Protein 3K86 (pdb70)

B-factor: mean 28.23, std 16.07, range [3.2, 126.2]

Secondary structure (DSSP, 8-state):
-PPPPHHHHHHHHTTSEEE-EEEEE-STT--EEEEE--EEEEEETTEEEEEEEETTSHHHHHHHHH-EEEEEEPBGGGHHHHHHHTTGGG--GGGTT-STTEE--SSSS-EETTSSEEEEEEEEEEEEETTEEEEEEEEEEEE--SS-PBPEEETTEEEEEE--/-PPPPHHHHHHHHHTSEEE-EEEEE-STT--EEEEES-EEEEEETTEEEEEEEETTSHHHHHHHHH-EEEEEE-BGGGHHHHHHHTTTT---HHHHT-STTEE--SSSS-EETTSSEEEEEEEEEEEEETTEEEEEEEEEEEEE-SS-PBPEEETTEEEEEE--

Nearest PDB structures (foldseek):
  3k87-assembly1_B  TM=1.002E+00  e=1.611E-31  Burkholderia cepacia
  3cb0-assembly2_B  TM=9.575E-01  e=3.804E-18  Brucella melitensis
  1wgb-assembly1_A  TM=7.866E-01  e=2.243E-10  Thermus thermophilus
  3bnk-assembly1_A  TM=8.158E-01  e=4.157E-10  Methanosarcina acetivorans
  2r6v-assembly1_A  TM=7.349E-01  e=2.366E-09  Pyrococcus horikoshii OT3

Sequence (328 aa):
FETVASFDFRDALSKASTPVTVVATNGPFGLAGLTCSAVCSVCDRPPTVLLCINRKSYAAGIIKSNGVLSVNWLAAGQAVISQTFAGVGSVPMEERFADKGWQTIATGAPYRMDAAVSFDCTIANIVDVGSHSVIFAEVVARNHAEECTPLIYHRRQYATTRSLFETVASFDFRDALSKASTPVTVVATNGPFGLAGLTCSAVCSVCDRPPTVLLCINRKSYAAGIIKSNGVLSVNWLAAGQAVISQTFAGVGSVPMEERFADKGWQTIATGAPYRMDAAVSFDCTIANIVDVGSHSVIFAEVVARNHAEECTPLIYHRRQYATTRSL

InterPro domains:
  IPR002563 Flavin reductase like domain [PF01613] (28-174)
  IPR002563 Flavin reductase like domain [SM00903] (26-173)
  IPR012349 FMN-binding split barrel [G3DSA:2.30.110.10] (1-179)
  IPR050268 NADH-dependent flavin reductase [PTHR30466] (15-175)

Structure (mmCIF, N/CA/C/O backbone):
data_3K86
#
_entry.id   3K86
#
_cell.length_a   111.346
_cell.length_b   111.346
_cell.length_c   102.997
_cell.angle_alpha   90.000
_cell.angle_beta   90.000
_cell.angle_gamma   120.000
#
_symmetry.space_group_name_H-M   'H 3'
#
loop_
_entity.id
_entity.type
_entity.pdbx_description
1 polymer 'Chlorophenol-4-monooxygenase component 1'
2 water water
#
loop_
_atom_site.group_PDB
_atom_site.id
_atom_site.type_symbol
_atom_site.label_atom_id
_atom_site.label_alt_id
_atom_site.label_comp_id
_atom_site.label_asym_id
_atom_site.label_entity_id
_atom_site.label_seq_id
_atom_site.pdbx_PDB_ins_code
_atom_site.Cartn_x
_atom_site.Cartn_y
_atom_site.Cartn_z
_atom_site.occupancy
_atom_site.B_iso_or_equiv
_atom_site.auth_seq_id
_atom_site.auth_comp_id
_atom_site.auth_asym_id
_atom_site.auth_atom_id
_atom_site.pdbx_PDB_model_num
ATOM 1 N N . PHE A 1 14 ? -13.025 72.371 6.560 1.00 50.58 1014 PHE A N 1
ATOM 2 C CA . PHE A 1 14 ? -13.610 71.174 7.174 1.00 55.95 1014 PHE A CA 1
ATOM 3 C C . PHE A 1 14 ? -12.609 70.030 7.254 1.00 60.02 1014 PHE A C 1
ATOM 4 O O . PHE A 1 14 ? -11.703 69.922 6.415 1.00 60.72 1014 PHE A O 1
ATOM 12 N N . GLU A 1 15 ? -12.774 69.179 8.267 1.00 48.60 1015 GLU A N 1
ATOM 13 C CA . GLU A 1 15 ? -12.050 67.911 8.320 1.00 62.63 1015 GLU A CA 1
ATOM 14 C C . GLU A 1 15 ? -12.851 66.788 7.623 1.00 48.79 1015 GLU A C 1
ATOM 15 O O . GLU A 1 15 ? -14.066 66.668 7.795 1.00 38.84 1015 GLU A O 1
ATOM 21 N N . THR A 1 16 ? -12.167 65.952 6.853 1.00 36.17 1016 THR A N 1
ATOM 22 C CA . THR A 1 16 ? -12.840 64.857 6.158 1.00 33.76 1016 THR A CA 1
ATOM 23 C C . THR A 1 16 ? -13.186 63.757 7.178 1.00 36.07 1016 THR A C 1
ATOM 24 O O . THR A 1 16 ? -12.542 63.647 8.230 1.00 37.82 1016 THR A O 1
ATOM 28 N N . VAL A 1 17 ? -14.221 62.965 6.909 1.00 27.84 1017 VAL A N 1
ATOM 29 C CA . VAL A 1 17 ? -14.533 61.854 7.815 1.00 32.99 1017 VAL A CA 1
ATOM 30 C C . VAL A 1 17 ? -13.357 60.858 7.824 1.00 30.01 1017 VAL A C 1
ATOM 31 O O . VAL A 1 17 ? -12.483 60.914 6.953 1.00 32.97 1017 VAL A O 1
ATOM 35 N N . ALA A 1 18 ? -13.336 59.963 8.813 1.00 33.30 1018 ALA A N 1
ATOM 36 C CA . ALA A 1 18 ? -12.378 58.859 8.867 1.00 38.83 1018 ALA A CA 1
ATOM 37 C C . ALA A 1 18 ? -12.626 57.889 7.706 1.00 36.68 1018 ALA A C 1
ATOM 38 O O . ALA A 1 18 ? -13.764 57.629 7.319 1.00 34.70 1018 ALA A O 1
ATOM 40 N N . SER A 1 19 ? -11.549 57.342 7.177 1.00 27.59 1019 SER A N 1
ATOM 41 C CA . SER A 1 19 ? -11.614 56.434 6.049 1.00 33.56 1019 SER A CA 1
ATOM 42 C C . SER A 1 19 ? -12.426 55.229 6.454 1.00 41.69 1019 SER A C 1
ATOM 43 O O . SER A 1 19 ? -13.175 54.653 5.659 1.00 35.83 1019 SER A O 1
ATOM 46 N N . PHE A 1 20 ? -12.311 54.851 7.716 1.00 33.33 1020 PHE A N 1
ATOM 47 C CA . PHE A 1 20 ? -13.107 53.711 8.183 1.00 39.60 1020 PHE A CA 1
ATOM 48 C C . PHE A 1 20 ? -14.621 54.019 8.153 1.00 30.09 1020 PHE A C 1
ATOM 49 O O . PHE A 1 20 ? -15.457 53.173 7.811 1.00 32.98 1020 PHE A O 1
ATOM 57 N N . ASP A 1 21 ? -14.957 55.241 8.536 1.00 34.42 1021 ASP A N 1
ATOM 58 C CA . ASP A 1 21 ? -16.340 55.684 8.595 1.00 31.57 1021 ASP A CA 1
ATOM 59 C C . ASP A 1 21 ? -16.892 55.764 7.175 1.00 32.35 1021 ASP A C 1
ATOM 60 O O . ASP A 1 21 ? -18.023 55.354 6.916 1.00 34.30 1021 ASP A O 1
ATOM 65 N N . PHE A 1 22 ? -16.078 56.315 6.269 1.00 26.68 1022 PHE A N 1
ATOM 66 C CA . PHE A 1 22 ? -16.403 56.401 4.846 1.00 24.00 1022 PHE A CA 1
ATOM 67 C C . PHE A 1 22 ? -16.748 55.018 4.256 1.00 23.68 1022 PHE A C 1
ATOM 68 O O . PHE A 1 22 ? -17.804 54.821 3.660 1.00 25.45 1022 PHE A O 1
ATOM 76 N N . ARG A 1 23 ? -15.855 54.054 4.444 1.00 25.20 1023 ARG A N 1
ATOM 77 C CA . ARG A 1 23 ? -16.110 52.705 3.949 1.00 27.00 1023 ARG A CA 1
ATOM 78 C C . ARG A 1 23 ? -17.324 52.077 4.624 1.00 29.97 1023 ARG A C 1
ATOM 79 O O . ARG A 1 23 ? -18.116 51.396 3.975 1.00 28.29 1023 ARG A O 1
ATOM 87 N N . ASP A 1 24 ? -17.516 52.347 5.908 1.00 27.50 1024 ASP A N 1
ATOM 88 C CA . ASP A 1 24 ? -18.672 51.793 6.578 1.00 32.33 1024 ASP A CA 1
ATOM 89 C C . ASP A 1 24 ? -19.938 52.303 5.908 1.00 28.04 1024 ASP A C 1
ATOM 90 O O . ASP A 1 24 ? -20.849 51.528 5.600 1.00 30.11 1024 ASP A O 1
ATOM 95 N N . ALA A 1 25 ? -19.995 53.613 5.681 1.00 26.41 1025 ALA A N 1
ATOM 96 C CA . ALA A 1 25 ? -21.165 54.248 5.068 1.00 24.28 1025 ALA A CA 1
ATOM 97 C C . ALA A 1 25 ? -21.424 53.726 3.665 1.00 24.11 1025 ALA A C 1
ATOM 98 O O . ALA A 1 25 ? -22.584 53.479 3.257 1.00 23.31 1025 ALA A O 1
ATOM 100 N N . LEU A 1 26 ? -20.338 53.569 2.909 1.00 21.50 1026 LEU A N 1
ATOM 101 C CA . LEU A 1 26 ? -20.456 53.108 1.529 1.00 23.14 1026 LEU A CA 1
ATOM 102 C C . LEU A 1 26 ? -21.079 51.715 1.469 1.00 26.70 1026 LEU A C 1
ATOM 103 O O . LEU A 1 26 ? -21.708 51.360 0.480 1.00 23.88 1026 LEU A O 1
ATOM 108 N N . SER A 1 27 ? -20.903 50.9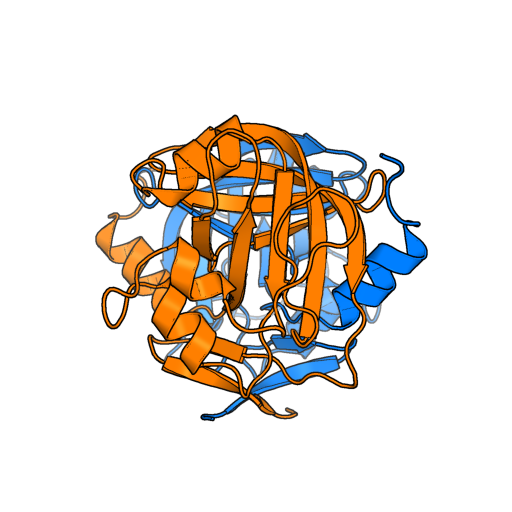14 2.518 1.00 25.44 1027 SER A N 1
ATOM 109 C CA . SER A 1 27 ? -21.506 49.573 2.505 1.00 31.31 1027 SER A CA 1
ATOM 110 C C . SER A 1 27 ? -23.031 49.660 2.578 1.00 30.30 1027 SER A C 1
ATOM 111 O O . SER A 1 27 ? -23.731 48.714 2.232 1.00 29.10 1027 SER A O 1
ATOM 114 N N . LYS A 1 28 ? -23.549 50.813 2.997 1.00 23.18 1028 LYS A N 1
ATOM 115 C CA . LYS A 1 28 ? -25.012 51.008 3.072 1.00 25.70 1028 LYS A CA 1
ATOM 116 C C . LYS A 1 28 ? -25.590 51.555 1.773 1.00 21.41 1028 LYS A C 1
ATOM 117 O O . LYS A 1 28 ? -26.809 51.559 1.568 1.00 22.97 1028 LYS A O 1
ATOM 123 N N . ALA A 1 29 ? -24.719 52.029 0.879 1.00 22.11 1029 ALA A N 1
ATOM 124 C CA . ALA A 1 29 ? -25.207 52.413 -0.458 1.00 23.01 1029 ALA A CA 1
ATOM 125 C C . ALA A 1 29 ? -25.158 51.160 -1.340 1.00 23.07 1029 ALA A C 1
ATOM 126 O O . ALA A 1 29 ? -24.528 50.185 -0.990 1.00 35.29 1029 ALA A O 1
ATOM 128 N N . SER A 1 30 ? -25.825 51.158 -2.469 1.00 20.72 1030 SER A N 1
ATOM 129 C CA . SER A 1 30 ? -25.744 49.978 -3.311 1.00 21.12 1030 SER A CA 1
ATOM 130 C C . SER A 1 30 ? -25.041 50.363 -4.615 1.00 25.16 1030 SER A C 1
ATOM 131 O O . SER A 1 30 ? -24.985 51.536 -4.960 1.00 20.57 1030 SER A O 1
ATOM 134 N N . THR A 1 31 ? -24.510 49.375 -5.316 1.00 17.55 1031 THR A N 1
ATOM 135 C CA . THR A 1 31 ? -23.851 49.599 -6.611 1.00 18.53 1031 THR A CA 1
ATOM 136 C C . THR A 1 31 ? -24.186 48.445 -7.541 1.00 22.94 1031 THR A C 1
ATOM 137 O O . THR A 1 31 ? -24.483 47.352 -7.067 1.00 20.73 1031 THR A O 1
ATOM 141 N N . PRO A 1 32 ? -24.062 48.660 -8.862 1.00 18.35 1032 PRO A N 1
ATOM 142 C CA . PRO A 1 32 ? -24.064 47.557 -9.816 1.00 22.72 1032 PRO A CA 1
ATOM 143 C C . PRO A 1 32 ? -22.739 46.844 -9.651 1.00 24.03 1032 PRO A C 1
ATOM 144 O O . PRO A 1 32 ? -21.852 47.372 -9.016 1.00 27.59 1032 PRO A O 1
ATOM 148 N N . VAL A 1 33 ? -22.604 45.649 -10.190 1.00 18.57 1033 VAL A N 1
ATOM 149 C CA . VAL A 1 33 ? -21.329 44.960 -10.137 1.00 16.61 1033 VAL A CA 1
ATOM 150 C C . VAL A 1 33 ? -20.799 44.846 -11.547 1.00 21.05 1033 VAL A C 1
ATOM 151 O O . VAL A 1 33 ? -21.532 44.372 -12.400 1.00 18.08 1033 VAL A O 1
ATOM 155 N N . THR A 1 34 ? -19.571 45.305 -11.833 1.00 15.32 1034 THR A N 1
ATOM 156 C CA . THR A 1 34 ? -19.056 45.128 -13.217 1.00 12.64 1034 THR A CA 1
ATOM 157 C C . THR A 1 34 ? -17.751 44.360 -13.155 1.00 12.48 1034 THR A C 1
ATOM 158 O O . THR A 1 34 ? -17.137 44.272 -12.115 1.00 15.36 1034 THR A O 1
ATOM 162 N N . VAL A 1 35 ? -17.314 43.828 -14.286 1.00 13.52 1035 VAL A N 1
ATOM 163 C CA . VAL A 1 35 ? -15.978 43.319 -14.406 1.00 13.73 1035 VAL A CA 1
ATOM 164 C C . VAL A 1 35 ? -15.373 44.174 -15.483 1.00 15.15 1035 VAL A C 1
ATOM 165 O O . VAL A 1 35 ? -15.985 44.351 -16.542 1.00 15.84 1035 VAL A O 1
ATOM 169 N N . VAL A 1 36 ? -14.187 44.710 -15.222 1.00 14.03 1036 VAL A N 1
ATOM 170 C CA . VAL A 1 36 ? -13.452 45.442 -16.264 1.00 12.71 1036 VAL A CA 1
ATOM 171 C C . VAL A 1 36 ? -12.363 44.508 -16.766 1.00 16.93 1036 VAL A C 1
ATOM 172 O O . VAL A 1 36 ? -11.604 43.988 -15.953 1.00 15.60 1036 VAL A O 1
ATOM 176 N N . ALA A 1 37 ? -12.298 44.273 -18.077 1.00 14.95 1037 ALA A N 1
ATOM 177 C CA . ALA A 1 37 ? -11.276 43.394 -18.648 1.00 14.04 1037 ALA A CA 1
ATOM 178 C C . ALA A 1 37 ? -10.518 44.054 -19.800 1.00 15.09 1037 ALA A C 1
ATOM 179 O O . ALA A 1 37 ? -10.930 45.069 -20.353 1.00 13.24 1037 ALA A O 1
ATOM 181 N N . THR A 1 38 ? -9.411 43.434 -20.169 1.00 14.25 1038 THR A N 1
ATOM 182 C CA . THR A 1 38 ? -8.554 43.988 -21.206 1.00 12.62 1038 THR A CA 1
ATOM 183 C C . THR A 1 38 ? -7.728 42.892 -21.854 1.00 18.94 1038 THR A C 1
ATOM 184 O O . THR A 1 38 ? -7.479 41.848 -21.253 1.00 15.63 1038 THR A O 1
ATOM 188 N N . ASN A 1 39 ? -7.272 43.136 -23.077 1.00 14.34 1039 ASN A N 1
ATOM 189 C CA . ASN A 1 39 ? -6.282 42.250 -23.689 1.00 16.11 1039 ASN A CA 1
ATOM 190 C C . ASN A 1 39 ? -5.604 43.105 -24.762 1.00 19.75 1039 ASN A C 1
ATOM 191 O O . ASN A 1 39 ? -6.137 44.155 -25.136 1.00 17.84 1039 ASN A O 1
ATOM 196 N N . GLY A 1 40 ? -4.436 42.690 -25.232 1.00 18.69 1040 GLY A N 1
ATOM 197 C CA . GLY A 1 40 ? -3.667 43.481 -26.194 1.00 13.08 1040 GLY A CA 1
ATOM 198 C C . GLY A 1 40 ? -2.206 43.080 -26.000 1.00 20.69 1040 GLY A C 1
ATOM 199 O O . GLY A 1 40 ? -1.949 42.047 -25.455 1.00 19.07 1040 GLY A O 1
ATOM 200 N N . PRO A 1 41 ? -1.249 43.925 -26.410 1.00 22.02 1041 PRO A N 1
ATOM 201 C CA . PRO A 1 41 ? 0.170 43.588 -26.356 1.00 17.59 1041 PRO A CA 1
ATOM 202 C C . PRO A 1 41 ? 0.675 43.368 -24.955 1.00 21.64 1041 PRO A C 1
ATOM 203 O O . PRO A 1 41 ? 1.660 42.690 -24.822 1.00 20.17 1041 PRO A O 1
ATOM 207 N N . PHE A 1 42 ? 0.034 43.925 -23.933 1.00 14.30 1042 PHE A N 1
ATOM 208 C CA . PHE A 1 42 ? 0.503 43.732 -22.572 1.00 11.78 1042 PHE A CA 1
ATOM 209 C C . PHE A 1 42 ? -0.180 42.545 -21.882 1.00 17.80 1042 PHE A C 1
ATOM 210 O O . PHE A 1 42 ? 0.049 42.258 -20.705 1.00 18.97 1042 PHE A O 1
ATOM 218 N N . GLY A 1 43 ? -1.052 41.877 -22.611 1.00 17.32 1043 GLY A N 1
ATOM 219 C CA . GLY A 1 43 ? -1.651 40.658 -22.077 1.00 16.38 1043 GLY A CA 1
ATOM 220 C C . GLY A 1 43 ? -3.065 40.821 -21.534 1.00 21.39 1043 GLY A C 1
ATOM 221 O O . GLY A 1 43 ? -3.721 41.899 -21.643 1.00 15.77 1043 GLY A O 1
ATOM 222 N N . LEU A 1 44 ? -3.506 39.750 -20.890 1.00 13.70 1044 LEU A N 1
ATOM 223 C CA . LEU A 1 44 ? -4.908 39.538 -20.552 1.00 12.82 1044 LEU A CA 1
ATOM 224 C C . LEU A 1 44 ? -5.089 39.795 -19.051 1.00 12.61 1044 LEU A C 1
ATOM 225 O O . LEU A 1 44 ? -4.279 39.351 -18.242 1.00 21.38 1044 LEU A O 1
ATOM 230 N N . ALA A 1 45 ? -6.138 40.517 -18.655 1.00 16.29 1045 ALA A N 1
ATOM 231 C CA . ALA A 1 45 ? -6.362 40.779 -17.217 1.00 14.77 1045 ALA A CA 1
ATOM 232 C C . ALA A 1 45 ? -7.772 41.340 -17.012 1.00 13.26 1045 ALA A C 1
ATOM 233 O O . ALA A 1 45 ? -8.381 41.827 -17.963 1.00 10.98 1045 ALA A O 1
ATOM 235 N N . GLY A 1 46 ? -8.260 41.293 -15.781 1.00 16.33 1046 GLY A N 1
ATOM 236 C CA . GLY A 1 46 ? -9.548 41.877 -15.465 1.00 11.78 1046 GLY A CA 1
ATOM 237 C C . GLY A 1 46 ? -9.704 41.963 -13.959 1.00 14.94 1046 GLY A C 1
ATOM 238 O O . GLY A 1 46 ? -8.988 41.292 -13.203 1.00 12.38 1046 GLY A O 1
ATOM 239 N N . LEU A 1 47 ? -10.674 42.747 -13.521 1.00 11.83 1047 LEU A N 1
ATOM 240 C CA . LEU A 1 47 ? -10.984 42.824 -12.108 1.00 12.54 1047 LEU A CA 1
ATOM 241 C C . LEU A 1 47 ? -12.404 43.266 -11.958 1.00 14.87 1047 LEU A C 1
ATOM 242 O O . LEU A 1 47 ? -12.973 43.902 -12.842 1.00 16.04 1047 LEU A O 1
ATOM 247 N N . THR A 1 48 ? -12.974 42.974 -10.805 1.00 14.96 1048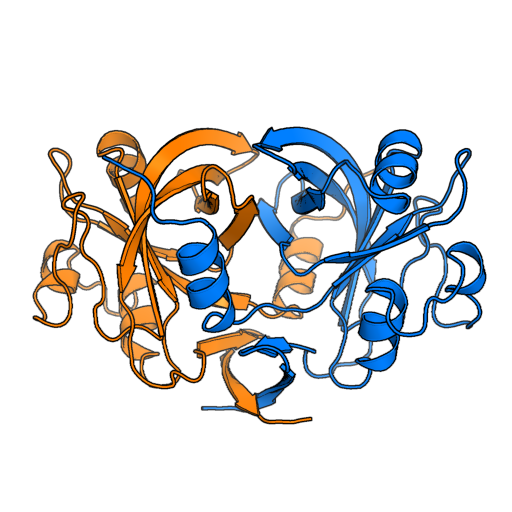 THR A N 1
ATOM 248 C CA . THR A 1 48 ? -14.302 43.461 -10.490 1.00 11.73 1048 THR A CA 1
ATOM 249 C C . THR A 1 48 ? -14.203 44.923 -10.069 1.00 17.31 1048 THR A C 1
ATOM 250 O O . THR A 1 48 ? -13.240 45.323 -9.403 1.00 16.02 1048 THR A O 1
ATOM 254 N N . CYS A 1 49 ? -15.193 45.714 -10.465 1.00 15.62 1049 CYS A N 1
ATOM 255 C CA . CYS A 1 49 ? -15.215 47.145 -10.170 1.00 15.16 1049 CYS A CA 1
ATOM 256 C C . CYS A 1 49 ? -16.661 47.565 -9.962 1.00 18.64 1049 CYS A C 1
ATOM 257 O O . CYS A 1 49 ? -17.509 47.330 -10.836 1.00 17.71 1049 CYS A O 1
ATOM 260 N N . SER A 1 50 ? -16.945 48.158 -8.809 1.00 18.70 1050 SER A N 1
ATOM 261 C CA . SER A 1 50 ? -18.263 48.693 -8.554 1.00 30.26 1050 SER A CA 1
ATOM 262 C C . SER A 1 50 ? -18.243 50.213 -8.563 1.00 32.59 1050 SER A C 1
ATOM 263 O O . SER A 1 50 ? -19.257 50.804 -8.338 1.00 27.53 1050 SER A O 1
ATOM 266 N N . ALA A 1 51 ? -17.109 50.843 -8.845 1.00 16.52 1051 ALA A N 1
ATOM 267 C CA . ALA A 1 51 ? -17.067 52.299 -8.945 1.00 17.71 1051 ALA A CA 1
ATOM 268 C C . ALA A 1 51 ? -17.065 52.678 -10.427 1.00 25.77 1051 ALA A C 1
ATOM 269 O O . ALA A 1 51 ? -15.997 52.949 -11.018 1.00 14.99 1051 ALA A O 1
ATOM 271 N N . VAL A 1 52 ? -18.242 52.681 -11.038 1.00 17.06 1052 VAL A N 1
ATOM 272 C CA . VAL A 1 52 ? -18.348 52.888 -12.493 1.00 16.58 1052 VAL A CA 1
ATOM 273 C C . VAL A 1 52 ? -19.542 53.793 -12.739 1.00 21.97 1052 VAL A C 1
ATOM 274 O O . VAL A 1 52 ? -20.537 53.650 -12.036 1.00 20.73 1052 VAL A O 1
ATOM 278 N N . CYS A 1 53 ? -19.482 54.720 -13.692 1.00 13.66 1053 CYS A N 1
ATOM 279 C CA . CYS A 1 53 ? -20.718 55.381 -14.099 1.00 16.36 1053 CYS A CA 1
ATOM 280 C C . CYS A 1 53 ? -20.618 55.957 -15.491 1.00 18.04 1053 CYS A C 1
ATOM 281 O O . CYS A 1 53 ? -19.507 56.076 -16.038 1.00 15.52 1053 CYS A O 1
ATOM 284 N N . SER A 1 54 ? -21.763 56.287 -16.094 1.00 16.43 1054 SER A N 1
ATOM 285 C CA . SER A 1 54 ? -21.723 56.990 -17.369 1.00 17.99 1054 SER A CA 1
ATOM 286 C C . SER A 1 54 ? -21.386 58.442 -17.134 1.00 18.41 1054 SER A C 1
ATOM 287 O O . SER A 1 54 ? -21.766 59.041 -16.132 1.00 16.43 1054 SER A O 1
ATOM 290 N N . VAL A 1 55 ? -20.710 59.015 -18.109 1.00 13.04 1055 VAL A N 1
ATOM 291 C CA . VAL A 1 55 ? -20.328 60.426 -18.020 1.00 14.27 1055 VAL A CA 1
ATOM 292 C C . VAL A 1 55 ? -21.200 61.278 -18.956 1.00 20.94 1055 VAL A C 1
ATOM 293 O O . VAL A 1 55 ? -21.860 62.208 -18.506 1.00 18.90 1055 VAL A O 1
ATOM 297 N N . CYS A 1 56 ? -21.204 60.968 -20.246 1.00 13.73 1056 CYS A N 1
ATOM 298 C CA . CYS A 1 56 ? -21.898 61.827 -21.254 1.00 14.25 1056 CYS A CA 1
ATOM 299 C C . CYS A 1 56 ? -22.105 60.975 -22.501 1.00 13.43 1056 CYS A C 1
ATOM 300 O O . CYS A 1 56 ? -21.407 59.976 -22.694 1.00 14.77 1056 CYS A O 1
ATOM 303 N N . ASP A 1 57 ? -23.020 61.389 -23.372 1.00 14.25 1057 ASP A N 1
ATOM 304 C CA . ASP A 1 57 ? -23.301 60.547 -24.512 1.00 13.97 1057 ASP A CA 1
ATOM 305 C C . ASP A 1 57 ? -22.618 60.997 -25.766 1.00 18.90 1057 ASP A C 1
ATOM 306 O O . ASP A 1 57 ? -22.693 60.322 -26.784 1.00 16.36 1057 ASP A O 1
ATOM 311 N N . ARG A 1 58 ? -21.921 62.132 -25.701 1.00 15.49 1058 ARG A N 1
ATOM 312 C CA . ARG A 1 58 ? -21.214 62.609 -26.885 1.00 16.49 1058 ARG A CA 1
ATOM 313 C C . ARG A 1 58 ? -19.896 63.355 -26.576 1.00 20.32 1058 ARG A C 1
ATOM 314 O O . ARG A 1 58 ? -19.921 64.477 -26.121 1.00 20.24 1058 ARG A O 1
ATOM 322 N N . PRO A 1 59 ? -18.744 62.701 -26.780 1.00 23.49 1059 PRO A N 1
ATOM 323 C CA . PRO A 1 59 ? -18.645 61.314 -27.238 1.00 21.74 1059 PRO A CA 1
ATOM 324 C C . PRO A 1 59 ? -19.110 60.371 -26.117 1.00 15.53 1059 PRO A C 1
ATOM 325 O O . PRO A 1 59 ? -18.943 60.722 -24.951 1.00 19.06 1059 PRO A O 1
ATOM 329 N N . PRO A 1 60 ? -19.651 59.196 -26.452 1.00 17.05 1060 PRO A N 1
ATOM 330 C CA . PRO A 1 60 ? -20.189 58.319 -25.401 1.00 14.41 1060 PRO A CA 1
ATOM 331 C C . PRO A 1 60 ? -19.043 57.829 -24.493 1.00 13.39 1060 PRO A C 1
ATOM 332 O O . PRO A 1 60 ? -18.113 57.220 -24.994 1.00 16.66 1060 PRO A O 1
ATOM 336 N N . THR A 1 61 ? -19.127 58.137 -23.196 1.00 14.14 1061 THR A N 1
ATOM 337 C CA . THR A 1 61 ? -18.003 58.031 -22.278 1.00 13.48 1061 THR A CA 1
ATOM 338 C C . THR A 1 61 ? -18.522 57.531 -20.956 1.00 12.04 1061 THR A C 1
ATOM 339 O O . THR A 1 61 ? -19.578 57.997 -20.456 1.00 15.76 1061 THR A O 1
ATOM 343 N N . VAL A 1 62 ? -17.820 56.544 -20.430 1.00 11.80 1062 VAL A N 1
ATOM 344 C CA . VAL A 1 62 ? -18.046 56.057 -19.085 1.00 10.52 1062 VAL A CA 1
ATOM 345 C C . VAL A 1 62 ? -16.751 56.307 -18.283 1.00 12.44 1062 VAL A C 1
ATOM 346 O O . VAL A 1 62 ? -15.664 56.590 -18.853 1.00 12.58 1062 VAL A O 1
ATOM 350 N N . LEU A 1 63 ? -16.835 56.201 -16.973 1.00 12.12 1063 LEU A N 1
ATOM 351 C CA . LEU A 1 63 ? -15.607 56.159 -16.189 1.00 12.77 1063 LEU A CA 1
ATOM 352 C C . LEU A 1 63 ? -15.629 54.986 -15.199 1.00 17.41 1063 LEU A C 1
ATOM 353 O O . LEU A 1 63 ? -16.696 54.459 -14.833 1.00 16.78 1063 LEU A O 1
ATOM 358 N N . LEU A 1 64 ? -14.449 54.575 -14.764 1.00 12.93 1064 LEU A N 1
ATOM 359 C CA . LEU A 1 64 ? -14.332 53.526 -13.785 1.00 17.12 1064 LEU A CA 1
ATOM 360 C C . LEU A 1 64 ? -13.152 53.890 -12.900 1.00 17.50 1064 LEU A C 1
ATOM 361 O O . LEU A 1 64 ? -12.171 54.477 -13.390 1.00 16.82 1064 LEU A O 1
ATOM 366 N N . CYS A 1 65 ? -13.231 53.567 -11.615 1.00 13.82 1065 CYS A N 1
ATOM 367 C CA . CYS A 1 65 ? -12.165 53.984 -10.681 1.00 13.23 1065 CYS A CA 1
ATOM 368 C C . CYS A 1 65 ? -11.530 52.727 -10.133 1.00 11.51 1065 CYS A C 1
ATOM 369 O O . CYS A 1 65 ? -12.226 51.917 -9.533 1.00 16.98 1065 CYS A O 1
ATOM 372 N N . ILE A 1 66 ? -10.230 52.559 -10.361 1.00 12.54 1066 ILE A N 1
ATOM 373 C CA . ILE A 1 66 ? -9.524 51.361 -9.913 1.00 11.50 1066 ILE A CA 1
ATOM 374 C C . ILE A 1 66 ? -8.220 51.756 -9.241 1.00 12.81 1066 ILE A C 1
ATOM 375 O O . ILE A 1 66 ? -7.627 52.787 -9.556 1.00 11.85 1066 ILE A O 1
ATOM 380 N N . ASN A 1 67 ? -7.827 50.958 -8.271 1.00 14.03 1067 ASN A N 1
ATOM 381 C CA . ASN A 1 67 ? -6.635 51.235 -7.486 1.00 15.84 1067 ASN A CA 1
ATOM 382 C C . ASN A 1 67 ? -5.433 50.995 -8.393 1.00 10.66 1067 ASN A C 1
ATOM 383 O O . ASN A 1 67 ? -5.369 49.981 -9.050 1.00 11.75 1067 ASN A O 1
ATOM 388 N N . ARG A 1 68 ? -4.517 51.959 -8.488 1.00 11.15 1068 ARG A N 1
ATOM 389 C CA . ARG A 1 68 ? -3.395 51.818 -9.416 1.00 12.76 1068 ARG A CA 1
ATOM 390 C C . ARG A 1 68 ? -2.440 50.714 -9.042 1.00 13.42 1068 ARG A C 1
ATOM 391 O O . ARG A 1 68 ? -1.564 50.333 -9.849 1.00 14.58 1068 ARG A O 1
ATOM 399 N N . LYS A 1 69 ? -2.554 50.191 -7.824 1.00 9.70 1069 LYS A N 1
ATOM 400 C CA . LYS A 1 69 ? -1.555 49.181 -7.388 1.00 11.85 1069 LYS A CA 1
ATOM 401 C C . LYS A 1 69 ? -1.779 47.791 -7.976 1.00 17.67 1069 LYS A C 1
ATOM 402 O O . LYS A 1 69 ? -0.917 46.919 -7.868 1.00 18.16 1069 LYS A O 1
ATOM 408 N N . SER A 1 70 ? -2.939 47.552 -8.572 1.00 17.46 1070 SER A N 1
ATOM 409 C CA . SER A 1 70 ? -3.246 46.171 -8.948 1.00 16.96 1070 SER A CA 1
ATOM 410 C C . SER A 1 70 ? -2.619 45.724 -10.253 1.00 15.46 1070 SER A C 1
ATOM 411 O O . SER A 1 70 ? -2.366 46.515 -11.173 1.00 13.43 1070 SER A O 1
ATOM 414 N N . TYR A 1 71 ? -2.444 44.407 -10.355 1.00 15.60 1071 TYR A N 1
ATOM 415 C CA . TYR A 1 71 ? -2.040 43.736 -11.578 1.00 12.97 1071 TYR A CA 1
ATOM 416 C C . TYR A 1 71 ? -2.885 44.227 -12.739 1.00 16.85 1071 TYR A C 1
ATOM 417 O O . TYR A 1 71 ? -2.357 44.713 -13.735 1.00 15.24 1071 TYR A O 1
ATOM 426 N N . ALA A 1 72 ? -4.205 44.127 -12.637 1.00 11.54 1072 ALA A N 1
ATOM 427 C CA . ALA A 1 72 ? -5.007 44.482 -13.818 1.00 13.89 1072 ALA A CA 1
ATOM 428 C C . ALA A 1 72 ? -4.884 45.956 -14.211 1.00 17.14 1072 ALA A C 1
ATOM 429 O O . ALA A 1 72 ? -4.936 46.280 -15.405 1.00 12.30 1072 ALA A O 1
ATOM 431 N N . ALA A 1 73 ? -4.765 46.850 -13.218 1.00 14.85 1073 ALA A N 1
ATOM 432 C CA . ALA A 1 73 ? -4.707 48.281 -13.544 1.00 16.03 1073 ALA A CA 1
ATOM 433 C C . ALA A 1 73 ? -3.538 48.540 -14.466 1.00 16.25 1073 ALA A C 1
ATOM 434 O O . ALA A 1 73 ? -3.668 49.270 -15.476 1.00 16.87 1073 ALA A O 1
ATOM 436 N N . GLY A 1 74 ? -2.390 47.945 -14.111 1.00 13.20 1074 GLY A N 1
ATOM 437 C CA . GLY A 1 74 ? -1.175 48.066 -14.923 1.00 12.73 1074 GLY A CA 1
ATOM 438 C C . GLY A 1 74 ? -1.403 47.647 -16.390 1.00 18.09 1074 GLY A C 1
ATOM 439 O O . GLY A 1 74 ? -1.053 48.354 -17.339 1.00 16.40 1074 GLY A O 1
ATOM 440 N N . ILE A 1 75 ? -2.014 46.494 -16.575 1.00 14.23 1075 ILE A N 1
ATOM 441 C CA . ILE A 1 75 ? -2.193 45.958 -17.923 1.00 12.32 1075 ILE A CA 1
ATOM 442 C C . ILE A 1 75 ? -3.266 46.741 -18.708 1.00 13.51 1075 ILE A C 1
ATOM 443 O O . ILE A 1 75 ? -3.113 47.036 -19.915 1.00 14.00 1075 ILE A O 1
ATOM 448 N N . ILE A 1 76 ? -4.371 47.068 -18.032 1.00 11.49 1076 ILE A N 1
ATOM 449 C CA . ILE A 1 76 ? -5.439 47.922 -18.662 1.00 12.20 1076 ILE A CA 1
ATOM 450 C C . ILE A 1 76 ? -4.859 49.215 -19.205 1.00 16.56 1076 ILE A C 1
ATOM 451 O O . ILE A 1 76 ? -5.068 49.585 -20.369 1.00 12.78 1076 ILE A O 1
ATOM 456 N N . LYS A 1 77 ? -4.105 49.904 -18.368 1.00 13.66 1077 LYS A N 1
ATOM 457 C CA . LYS A 1 77 ? -3.611 51.235 -18.755 1.00 13.04 1077 LYS A CA 1
ATOM 458 C C . LYS A 1 77 ? -2.628 51.196 -19.893 1.00 18.41 1077 LYS A C 1
ATOM 459 O O . LYS A 1 77 ? -2.634 52.074 -20.747 1.00 17.64 1077 LYS A O 1
ATOM 465 N N . SER A 1 78 ? -1.810 50.154 -19.951 1.00 15.87 1078 SER A N 1
ATOM 466 C CA . SER A 1 78 ? -0.908 50.027 -21.069 1.00 12.37 1078 SER A CA 1
ATOM 467 C C . SER A 1 78 ? -1.528 49.490 -22.356 1.00 17.96 1078 SER A C 1
ATOM 468 O O . SER A 1 78 ? -1.110 49.885 -23.460 1.00 14.45 1078 SER A O 1
ATOM 471 N N . ASN A 1 79 ? -2.452 48.537 -22.249 1.00 13.09 1079 ASN A N 1
ATOM 472 C CA . ASN A 1 79 ? -3.191 48.123 -23.439 1.00 13.23 1079 ASN A CA 1
ATOM 473 C C . ASN A 1 79 ? -3.961 49.319 -24.013 1.00 20.81 1079 ASN A C 1
ATOM 474 O O . ASN A 1 79 ? -4.127 49.398 -25.207 1.00 13.66 1079 ASN A O 1
ATOM 479 N N . GLY A 1 80 ? -4.474 50.220 -23.170 1.00 13.69 1080 GLY A N 1
ATOM 480 C CA . GLY A 1 80 ? -5.201 51.398 -23.677 1.00 14.59 1080 GLY A CA 1
ATOM 481 C C . GLY A 1 80 ? -6.638 51.098 -24.141 1.00 13.09 1080 GLY A C 1
ATOM 482 O O . GLY A 1 80 ? -7.335 51.982 -24.655 1.00 15.15 1080 GLY A O 1
ATOM 483 N N . VAL A 1 81 ? -7.064 49.841 -24.001 1.00 13.94 1081 VAL A N 1
ATOM 484 C CA . VAL A 1 81 ? -8.448 49.432 -24.332 1.00 14.07 1081 VAL A CA 1
ATOM 485 C C . VAL A 1 81 ? -8.968 48.530 -23.224 1.00 16.46 1081 VAL A C 1
ATOM 486 O O . VAL A 1 81 ? -8.181 47.940 -22.478 1.00 17.17 1081 VAL A O 1
ATOM 490 N N . LEU A 1 82 ? -10.295 48.467 -23.072 1.00 14.53 1082 LEU A N 1
ATOM 491 C CA . LEU A 1 82 ? -10.866 47.660 -22.001 1.00 14.00 1082 LEU A CA 1
ATOM 492 C C . LEU A 1 82 ? -12.338 47.459 -22.294 1.00 16.79 1082 LEU A C 1
ATOM 493 O O . LEU A 1 82 ? -12.925 48.198 -23.099 1.00 14.64 1082 LEU A O 1
ATOM 498 N N . SER A 1 83 ? -12.937 46.493 -21.617 1.00 14.92 1083 SER A N 1
ATOM 499 C CA . SER A 1 83 ? -14.389 46.374 -21.602 1.00 13.34 1083 SER A CA 1
ATOM 500 C C . SER A 1 83 ? -14.918 46.638 -20.221 1.00 9.87 1083 SER A C 1
ATOM 501 O O . SER A 1 83 ? -14.269 46.276 -19.253 1.00 13.80 1083 SER A O 1
ATOM 504 N N . VAL A 1 84 ? -16.141 47.143 -20.137 1.00 9.51 1084 VAL A N 1
ATOM 505 C CA . VAL A 1 84 ? -16.853 47.281 -18.881 1.00 12.55 1084 VAL A CA 1
ATOM 506 C C . VAL A 1 84 ? -18.087 46.395 -19.031 1.00 14.91 1084 VAL A C 1
ATOM 507 O O . VAL A 1 84 ? -18.847 46.547 -19.988 1.00 14.64 1084 VAL A O 1
ATOM 511 N N . ASN A 1 85 ? -18.283 45.490 -18.080 1.00 15.17 1085 ASN A N 1
ATOM 512 C CA . ASN A 1 85 ? -19.301 44.436 -18.239 1.00 13.84 1085 ASN A CA 1
ATOM 513 C C . ASN A 1 85 ? -20.184 44.439 -17.003 1.00 14.67 1085 ASN A C 1
ATOM 514 O O . ASN A 1 85 ? -19.754 43.974 -15.936 1.00 15.57 1085 ASN A O 1
ATOM 519 N N . TRP A 1 86 ? -21.388 44.987 -17.133 1.00 10.50 1086 TRP A N 1
ATOM 520 C CA . TRP A 1 86 ? -22.345 44.999 -16.028 1.00 12.66 1086 TRP A CA 1
ATOM 521 C C . TRP A 1 86 ? -22.931 43.599 -15.908 1.00 22.61 1086 TRP A C 1
ATOM 522 O O . TRP A 1 86 ? -23.515 43.060 -16.853 1.00 20.81 1086 TRP A O 1
ATOM 533 N N . LEU A 1 87 ? -22.714 42.984 -14.766 1.00 14.47 1087 LEU A N 1
ATOM 534 C CA . LEU A 1 87 ? -23.018 41.565 -14.611 1.00 16.39 1087 LEU A CA 1
ATOM 535 C C . LEU A 1 87 ? -24.510 41.421 -14.335 1.00 21.80 1087 LEU A C 1
ATOM 536 O O . LEU A 1 87 ? -25.148 42.334 -13.749 1.00 17.86 1087 LEU A O 1
ATOM 541 N N . ALA A 1 88 ? -25.047 40.273 -14.739 1.00 20.58 1088 ALA A N 1
ATOM 542 C CA . ALA A 1 88 ? -26.473 39.941 -14.547 1.00 22.64 1088 ALA A CA 1
ATOM 543 C C . ALA A 1 88 ? -26.615 39.140 -13.273 1.00 25.28 1088 ALA A C 1
ATOM 544 O O . ALA A 1 88 ? -25.616 38.629 -12.745 1.00 20.26 1088 ALA A O 1
ATOM 546 N N . ALA A 1 89 ? -27.851 39.019 -12.776 1.00 25.74 1089 ALA A N 1
ATOM 547 C CA . ALA A 1 89 ? -28.136 38.370 -11.496 1.00 22.15 1089 ALA A CA 1
ATOM 548 C C . ALA A 1 89 ? -27.509 36.994 -11.323 1.00 21.75 1089 ALA A C 1
ATOM 549 O O . ALA A 1 89 ? -27.092 36.627 -10.220 1.00 25.16 1089 ALA A O 1
ATOM 551 N N . GLY A 1 90 ? -27.420 36.225 -12.400 1.00 18.44 1090 GLY A N 1
ATOM 552 C CA . GLY A 1 90 ? -26.899 34.869 -12.252 1.00 22.42 1090 GLY A CA 1
ATOM 553 C C . GLY A 1 90 ? -25.364 34.758 -12.286 1.00 38.56 1090 GLY A C 1
ATOM 554 O O . GLY A 1 90 ? -24.821 33.651 -12.369 1.00 23.05 1090 GLY A O 1
ATOM 555 N N . GLN A 1 91 ? -24.647 35.886 -12.201 1.00 25.50 1091 GLN A N 1
ATOM 556 C CA . GLN A 1 91 ? -23.202 35.875 -12.471 1.00 19.80 1091 GLN A CA 1
ATOM 557 C C . GLN A 1 91 ? -22.340 36.239 -11.266 1.00 25.90 1091 GLN A C 1
ATOM 558 O O . GLN A 1 91 ? -21.211 36.718 -11.430 1.00 18.05 1091 GLN A O 1
ATOM 564 N N . ALA A 1 92 ? -22.845 36.013 -10.057 1.00 19.59 1092 ALA A N 1
ATOM 565 C CA . ALA A 1 92 ? -22.047 36.286 -8.867 1.00 25.12 1092 ALA A CA 1
ATOM 566 C C . ALA A 1 92 ? -20.734 35.511 -8.897 1.00 27.66 1092 ALA A C 1
ATOM 567 O O . ALA A 1 92 ? -19.718 35.968 -8.380 1.00 21.69 1092 ALA A O 1
ATOM 569 N N . VAL A 1 93 ? -20.717 34.321 -9.476 1.00 20.92 1093 VAL A N 1
ATOM 570 C CA . VAL A 1 93 ? -19.427 33.612 -9.463 1.00 23.84 1093 VAL A CA 1
ATOM 571 C C . VAL A 1 93 ? -18.348 34.378 -10.301 1.00 25.26 1093 VAL A C 1
ATOM 572 O O . VAL A 1 93 ? -17.184 34.349 -9.971 1.00 18.73 1093 VAL A O 1
ATOM 576 N N . ILE A 1 94 ? -18.749 34.995 -11.406 1.00 23.56 1094 ILE A N 1
ATOM 577 C CA . ILE A 1 94 ? -17.811 35.779 -12.212 1.00 20.59 1094 ILE A CA 1
ATOM 578 C C . ILE A 1 94 ? -17.276 36.938 -11.381 1.00 22.65 1094 ILE A C 1
ATOM 579 O O . ILE A 1 94 ? -16.065 37.163 -11.344 1.00 21.03 1094 ILE A O 1
ATOM 584 N N . SER A 1 95 ? -18.154 37.626 -10.656 1.00 18.52 1095 SER A N 1
ATOM 585 C CA . SER A 1 95 ? -17.704 38.718 -9.791 1.00 18.00 1095 SER A CA 1
ATOM 586 C C . SER A 1 95 ? -16.726 38.238 -8.742 1.00 23.30 1095 SER A C 1
ATOM 587 O O . SER A 1 95 ? -15.712 38.901 -8.485 1.00 17.48 1095 SER A O 1
ATOM 590 N N . GLN A 1 96 ? -17.031 37.095 -8.109 1.00 17.83 1096 GLN A N 1
ATOM 591 C CA . GLN A 1 96 ? -16.145 36.554 -7.090 1.00 16.59 1096 GLN A CA 1
ATOM 592 C C . GLN A 1 96 ? -14.713 36.284 -7.643 1.00 17.58 1096 GLN A C 1
ATOM 593 O O . GLN A 1 96 ? -13.686 36.631 -7.032 1.00 18.99 1096 GLN A O 1
ATOM 599 N N . THR A 1 97 ? -14.659 35.603 -8.781 1.00 17.64 1097 THR A N 1
ATOM 600 C CA . THR A 1 97 ? -13.404 35.267 -9.411 1.00 20.86 1097 THR A CA 1
ATOM 601 C C . THR A 1 97 ? -12.593 36.534 -9.715 1.00 18.23 1097 THR A C 1
ATOM 602 O O . THR A 1 97 ? -11.384 36.589 -9.468 1.00 17.78 1097 THR A O 1
ATOM 606 N N . PHE A 1 98 ? -13.245 37.542 -10.265 1.00 15.45 1098 PHE A N 1
ATOM 607 C CA . PHE A 1 98 ? -12.490 38.753 -10.654 1.00 16.75 1098 PHE A CA 1
ATOM 608 C C . PHE A 1 98 ? -12.235 39.676 -9.443 1.00 21.29 1098 PHE A C 1
ATOM 609 O O . PHE A 1 98 ? -11.506 40.682 -9.530 1.00 17.21 1098 PHE A O 1
ATOM 617 N N . ALA A 1 99 ? -12.796 39.305 -8.286 1.00 19.69 1099 ALA A N 1
ATOM 618 C CA . ALA A 1 99 ? -12.464 40.032 -7.051 1.00 17.78 1099 ALA A CA 1
ATOM 619 C C . ALA A 1 99 ? -11.386 39.308 -6.285 1.00 24.56 1099 ALA A C 1
ATOM 620 O O . ALA A 1 99 ? -11.015 39.714 -5.196 1.00 25.84 1099 ALA A O 1
ATOM 622 N N . GLY A 1 100 ? -10.896 38.207 -6.847 1.00 18.93 1100 GLY A N 1
ATOM 623 C CA . GLY A 1 100 ? -9.799 37.483 -6.237 1.00 17.88 1100 GLY A CA 1
ATOM 624 C C . GLY A 1 100 ? -10.274 36.378 -5.299 1.00 32.68 1100 GLY A C 1
ATOM 625 O O . GLY A 1 100 ? -9.462 35.717 -4.665 1.00 24.29 1100 GLY A O 1
ATOM 626 N N . VAL A 1 101 ? -11.583 36.172 -5.190 1.00 23.20 1101 VAL A N 1
ATOM 627 C CA . VAL A 1 101 ? -12.075 35.077 -4.337 1.00 25.10 1101 VAL A CA 1
ATOM 628 C C . VAL A 1 101 ? -11.611 33.727 -4.898 1.00 23.56 1101 VAL A C 1
ATOM 629 O O . VAL A 1 101 ? -11.729 33.466 -6.080 1.00 20.53 1101 VAL A O 1
ATOM 633 N N . GLY A 1 102 ? -10.985 32.900 -4.070 1.00 22.14 1102 GLY A N 1
ATOM 634 C CA . GLY A 1 102 ? -10.427 31.664 -4.582 1.00 22.76 1102 GLY A CA 1
ATOM 635 C C . GLY A 1 102 ? -9.072 31.825 -5.256 1.00 31.22 1102 GLY A C 1
ATOM 636 O O . GLY A 1 102 ? -8.498 30.844 -5.682 1.00 23.02 1102 GLY A O 1
ATOM 637 N N . SER A 1 103 ? -8.565 33.059 -5.372 1.00 19.85 1103 SER A N 1
ATOM 638 C CA . SER A 1 103 ? -7.227 33.287 -5.912 1.00 17.76 1103 SER A CA 1
ATOM 639 C C . SER A 1 103 ? -6.987 32.620 -7.263 1.00 23.70 1103 SER A C 1
ATOM 640 O O . SER A 1 103 ? -5.959 31.981 -7.492 1.00 21.43 1103 SER A O 1
ATOM 643 N N . VAL A 1 104 ? -7.922 32.790 -8.184 1.00 17.60 1104 VAL A N 1
ATOM 644 C CA . VAL A 1 104 ? -7.711 32.261 -9.526 1.00 20.62 1104 VAL A CA 1
ATOM 645 C C . VAL A 1 104 ? -6.654 33.091 -10.263 1.00 20.28 1104 VAL A C 1
ATOM 646 O O . VAL A 1 104 ? -6.823 34.320 -10.387 1.00 20.06 1104 VAL A O 1
ATOM 650 N N . PRO A 1 105 ? -5.572 32.437 -10.760 1.00 20.79 1105 PRO A N 1
ATOM 651 C CA . PRO A 1 105 ? -4.493 33.153 -11.455 1.00 18.20 1105 PRO A CA 1
ATOM 652 C C . PRO A 1 105 ? -5.065 33.991 -12.595 1.00 25.87 1105 PRO A C 1
ATOM 653 O O . PRO A 1 105 ? -5.952 33.532 -13.291 1.00 18.01 1105 PRO A O 1
ATOM 657 N N . MET A 1 106 ? -4.536 35.196 -12.785 1.00 19.56 1106 MET A N 1
ATOM 658 C CA . MET A 1 106 ? -5.195 36.179 -13.657 1.00 28.35 1106 MET A CA 1
ATOM 659 C C . MET A 1 106 ? -5.555 35.589 -15.004 1.00 24.39 1106 MET A C 1
ATOM 660 O O . MET A 1 106 ? -6.705 35.700 -15.457 1.00 24.05 1106 MET A O 1
ATOM 665 N N . GLU A 1 107 ? -4.606 34.927 -15.638 1.00 20.16 1107 GLU A N 1
ATOM 666 C CA . GLU A 1 107 ? -4.844 34.443 -17.005 1.00 26.37 1107 GLU A CA 1
ATOM 667 C C . GLU A 1 107 ? -5.719 33.200 -17.122 1.00 28.04 1107 GLU A C 1
ATOM 668 O O . GLU A 1 107 ? -6.032 32.782 -18.229 1.00 40.39 1107 GLU A O 1
ATOM 674 N N . GLU A 1 108 ? -6.112 32.619 -15.990 1.00 23.07 1108 GLU A N 1
ATOM 675 C CA . GLU A 1 108 ? -7.000 31.437 -15.983 1.00 28.42 1108 GLU A CA 1
ATOM 676 C C . GLU A 1 108 ? -8.442 31.883 -15.781 1.00 37.94 1108 GLU A C 1
ATOM 677 O O . GLU A 1 108 ? -9.377 31.077 -15.653 1.00 24.18 1108 GLU A O 1
ATOM 683 N N . ARG A 1 109 ? -8.626 33.194 -15.736 1.00 24.94 1109 ARG A N 1
ATOM 684 C CA . ARG A 1 109 ? -9.932 33.731 -15.359 1.00 22.57 1109 ARG A CA 1
ATOM 685 C C . ARG A 1 109 ? -10.909 33.799 -16.547 1.00 20.38 1109 ARG A C 1
ATOM 686 O O . ARG A 1 109 ? -12.112 34.017 -16.372 1.00 21.87 1109 ARG A O 1
ATOM 694 N N . PHE A 1 110 ? -10.375 33.620 -17.750 1.00 18.41 1110 PHE A N 1
ATOM 695 C CA . PHE A 1 110 ? -11.137 33.806 -18.994 1.00 22.43 1110 PHE A CA 1
ATOM 696 C C . PHE A 1 110 ? -11.460 32.506 -19.791 1.00 35.48 1110 PHE A C 1
ATOM 697 O O . PHE A 1 110 ? -11.727 32.549 -21.003 1.00 33.39 1110 PHE A O 1
ATOM 705 N N . ALA A 1 111 ? -11.467 31.383 -19.091 1.00 35.31 1111 ALA A N 1
ATOM 706 C CA . ALA A 1 111 ? -11.667 30.061 -19.710 1.00 44.32 1111 ALA A CA 1
ATOM 707 C C . ALA A 1 111 ? -12.889 29.950 -20.626 1.00 51.55 1111 ALA A C 1
ATOM 708 O O . ALA A 1 111 ? -12.775 29.508 -21.776 1.00 62.92 1111 ALA A O 1
ATOM 710 N N . ASP A 1 112 ? -14.060 30.341 -20.137 1.00 35.50 1112 ASP A N 1
ATOM 711 C CA . ASP A 1 112 ? -15.268 30.033 -20.902 1.00 45.33 1112 ASP A CA 1
ATOM 712 C C . ASP A 1 112 ? -15.613 30.876 -22.147 1.00 54.79 1112 ASP A C 1
ATOM 713 O O . ASP A 1 112 ? -15.036 31.941 -22.423 1.00 41.53 1112 ASP A O 1
ATOM 718 N N . LYS A 1 113 ? -16.564 30.351 -22.908 1.00 36.45 1113 LYS A N 1
ATOM 719 C CA . LYS A 1 113 ? -16.905 30.882 -24.222 1.00 46.92 1113 LYS A CA 1
ATOM 720 C C . LYS A 1 113 ? -17.713 32.179 -24.109 1.00 28.80 1113 LYS A C 1
ATOM 721 O O . LYS A 1 113 ? -17.941 32.849 -25.118 1.00 35.61 1113 LYS A O 1
ATOM 727 N N . GLY A 1 114 ? -18.153 32.508 -22.891 1.00 28.14 1114 GLY A N 1
ATOM 728 C CA . GLY A 1 114 ? -18.871 33.749 -22.651 1.00 36.13 1114 GLY A CA 1
ATOM 729 C C . GLY A 1 114 ? -18.037 34.997 -22.943 1.00 24.85 1114 GLY A C 1
ATOM 730 O O . GLY A 1 114 ? -18.593 36.094 -23.147 1.00 30.50 1114 GLY A O 1
ATOM 731 N N . TRP A 1 115 ? -16.712 34.837 -22.963 1.00 24.34 1115 TRP A N 1
ATOM 732 C CA . TRP A 1 115 ? -15.797 35.975 -23.204 1.00 28.28 1115 TRP A CA 1
ATOM 733 C C . TRP A 1 115 ? -15.395 35.973 -24.667 1.00 31.16 1115 TRP A C 1
ATOM 734 O O . TRP A 1 115 ? -14.794 35.006 -25.105 1.00 28.56 1115 TRP A O 1
ATOM 745 N N . GLN A 1 116 ? -15.722 37.024 -25.429 1.00 20.68 1116 GLN A N 1
ATOM 746 C CA . GLN A 1 116 ? -15.304 37.111 -26.855 1.00 26.84 1116 GLN A CA 1
ATOM 747 C C . GLN A 1 116 ? -14.820 38.510 -27.205 1.00 24.15 1116 GLN A C 1
ATOM 748 O O . GLN A 1 116 ? -15.183 39.474 -26.536 1.00 24.76 1116 GLN A O 1
ATOM 754 N N . THR A 1 117 ? -14.061 38.663 -28.276 1.00 17.67 1117 THR A N 1
ATOM 755 C CA . THR A 1 117 ? -13.662 40.019 -28.652 1.00 23.63 1117 THR A CA 1
ATOM 756 C C . THR A 1 117 ? -14.795 40.630 -29.481 1.00 28.64 1117 THR A C 1
ATOM 757 O O . THR A 1 117 ? -15.585 39.905 -30.077 1.00 25.24 1117 THR A O 1
ATOM 761 N N . ILE A 1 118 ? -14.852 41.954 -29.563 1.00 19.88 1118 ILE A N 1
ATOM 762 C CA . ILE A 1 118 ? -15.803 42.656 -30.441 1.00 21.84 1118 ILE A CA 1
ATOM 763 C C . ILE A 1 118 ? -15.038 43.598 -31.303 1.00 24.91 1118 ILE A C 1
ATOM 764 O O . ILE A 1 118 ? -14.785 43.310 -32.449 1.00 27.05 1118 ILE A O 1
ATOM 769 N N . ALA A 1 119 ? -14.613 44.732 -30.768 1.00 22.30 1119 ALA A N 1
ATOM 770 C CA . ALA A 1 119 ? -13.870 45.647 -31.608 1.00 20.22 1119 ALA A CA 1
ATOM 771 C C . ALA A 1 119 ? -12.392 45.828 -31.215 1.00 27.34 1119 ALA A C 1
ATOM 772 O O . ALA A 1 119 ? -11.535 45.886 -32.101 1.00 23.59 1119 ALA A O 1
ATOM 774 N N . THR A 1 120 ? -12.090 45.997 -29.924 1.00 18.94 1120 THR A N 1
ATOM 775 C CA . THR A 1 120 ? -10.747 46.460 -29.555 1.00 21.05 1120 THR A CA 1
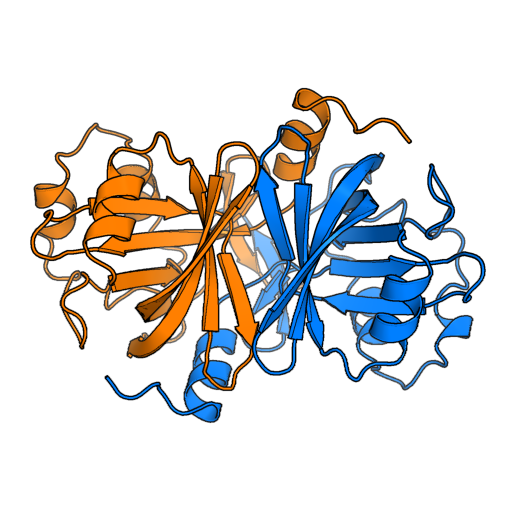ATOM 776 C C . THR A 1 120 ? -9.766 45.331 -29.312 1.00 25.53 1120 THR A C 1
ATOM 777 O O . THR A 1 120 ? -8.558 45.562 -29.264 1.00 20.61 1120 THR A O 1
ATOM 781 N N . GLY A 1 121 ? -10.286 44.126 -29.095 1.00 18.81 1121 GLY A N 1
ATOM 782 C CA . GLY A 1 121 ? -9.441 43.011 -28.700 1.00 17.45 1121 GLY A CA 1
ATOM 783 C C . GLY A 1 121 ? -9.609 42.773 -27.210 1.00 19.09 1121 GLY A C 1
ATOM 784 O O . GLY A 1 121 ? -9.243 41.714 -26.753 1.00 18.96 1121 GLY A O 1
ATOM 785 N N . ALA A 1 122 ? -10.145 43.737 -26.441 1.00 15.00 1122 ALA A N 1
ATOM 786 C CA . ALA A 1 122 ? -10.514 43.431 -25.044 1.00 16.45 1122 ALA A CA 1
ATOM 787 C C . ALA A 1 122 ? -11.548 42.295 -24.999 1.00 17.69 1122 ALA A C 1
ATOM 788 O O . ALA A 1 122 ? -12.438 42.253 -25.861 1.00 19.90 1122 ALA A O 1
ATOM 790 N N . PRO A 1 123 ? -11.451 41.380 -24.006 1.00 20.36 1123 PRO A N 1
ATOM 791 C CA . PRO A 1 123 ? -12.515 40.358 -23.865 1.00 17.36 1123 PRO A CA 1
ATOM 792 C C . PRO A 1 123 ? -13.810 41.008 -23.373 1.00 22.32 1123 PRO A C 1
ATOM 793 O O . PRO A 1 123 ? -13.730 41.749 -22.387 1.00 20.01 1123 PRO A O 1
ATOM 797 N N . TYR A 1 124 ? -14.943 40.728 -24.018 1.00 16.99 1124 TYR A N 1
ATOM 798 C CA . TYR A 1 124 ? -16.262 41.279 -23.663 1.00 16.93 1124 TYR A CA 1
ATOM 799 C C . TYR A 1 124 ? -17.101 40.113 -23.183 1.00 22.02 1124 TYR A C 1
ATOM 800 O O . TYR A 1 124 ? -17.068 39.031 -23.778 1.00 23.29 1124 TYR A O 1
ATOM 809 N N . ARG A 1 125 ? -17.814 40.312 -22.087 1.00 18.29 1125 ARG A N 1
ATOM 810 C CA . ARG A 1 125 ? -18.647 39.243 -21.534 1.00 24.67 1125 ARG A CA 1
ATOM 811 C C . ARG A 1 125 ? -19.995 39.258 -22.258 1.00 21.63 1125 ARG A C 1
ATOM 812 O O . ARG A 1 125 ? -20.828 40.101 -21.990 1.00 21.50 1125 ARG A O 1
ATOM 820 N N . MET A 1 126 ? -20.196 38.338 -23.192 1.00 22.66 1126 MET A N 1
ATOM 821 C CA . MET A 1 126 ? -21.336 38.441 -24.126 1.00 25.36 1126 MET A CA 1
ATOM 822 C C . MET A 1 126 ? -22.685 38.091 -23.504 1.00 20.33 1126 MET A C 1
ATOM 823 O O . MET A 1 126 ? -23.720 38.427 -24.044 1.00 25.98 1126 MET A O 1
ATOM 828 N N . ASP A 1 127 ? -22.674 37.440 -22.359 1.00 20.39 1127 ASP A N 1
ATOM 829 C CA . ASP A 1 127 ? -23.925 37.245 -21.638 1.00 24.80 1127 ASP A CA 1
ATOM 830 C C . ASP A 1 127 ? -24.037 38.196 -20.431 1.00 30.95 1127 ASP A C 1
ATOM 831 O O . ASP A 1 127 ? -24.845 37.959 -19.554 1.00 21.44 1127 ASP A O 1
ATOM 836 N N . ALA A 1 128 ? -23.247 39.279 -20.382 1.00 21.21 1128 ALA A N 1
ATOM 837 C CA . ALA A 1 128 ? -23.440 40.285 -19.308 1.00 18.50 1128 ALA A CA 1
ATOM 838 C C . ALA A 1 128 ? -24.651 41.110 -19.670 1.00 19.17 1128 ALA A C 1
ATOM 839 O O . ALA A 1 128 ? -24.988 41.206 -20.852 1.00 19.19 1128 ALA A O 1
ATOM 841 N N . ALA A 1 129 ? -25.298 41.718 -18.682 1.00 16.65 1129 ALA A N 1
ATOM 842 C CA . ALA A 1 129 ? -26.439 42.613 -18.970 1.00 20.06 1129 ALA A CA 1
ATOM 843 C C . ALA A 1 129 ? -26.087 43.696 -19.951 1.00 27.62 1129 ALA A C 1
ATOM 844 O O . ALA A 1 129 ? -26.911 44.063 -20.793 1.00 20.63 1129 ALA A O 1
ATOM 846 N N . VAL A 1 130 ? -24.877 44.247 -19.821 1.00 16.43 1130 VAL A N 1
ATOM 847 C CA . VAL A 1 130 ? -24.391 45.278 -20.740 1.00 14.72 1130 VAL A CA 1
ATOM 848 C C . VAL A 1 130 ? -22.861 45.107 -20.846 1.00 14.84 1130 VAL A C 1
ATOM 849 O O . VAL A 1 130 ? -22.173 44.945 -19.833 1.00 17.67 1130 VAL A O 1
ATOM 853 N N . SER A 1 131 ? -22.336 45.130 -22.060 1.00 17.35 1131 SER A N 1
ATOM 854 C CA . SER A 1 131 ? -20.902 45.085 -22.258 1.00 19.17 1131 SER A CA 1
ATOM 855 C C . SER A 1 131 ? -20.558 46.223 -23.178 1.00 21.37 1131 SER A C 1
ATOM 856 O O . SER A 1 131 ? -21.175 46.375 -24.241 1.00 19.59 1131 SER A O 1
ATOM 859 N N . PHE A 1 132 ? -19.642 47.082 -22.732 1.00 17.63 1132 PHE A N 1
ATOM 860 C CA . PHE A 1 132 ? -19.135 48.152 -23.581 1.00 14.10 1132 PHE A CA 1
ATOM 861 C C . PHE A 1 132 ? -17.695 47.831 -23.859 1.00 13.53 1132 PHE A C 1
ATOM 862 O O . PHE A 1 132 ? -16.919 47.620 -22.912 1.00 16.83 1132 PHE A O 1
ATOM 870 N N . ASP A 1 133 ? -17.312 47.907 -25.130 1.00 18.23 1133 ASP A N 1
ATOM 871 C CA . ASP A 1 133 ? -15.919 47.745 -25.554 1.00 18.53 1133 ASP A CA 1
ATOM 872 C C . ASP A 1 133 ? -15.384 49.168 -25.768 1.00 17.50 1133 ASP A C 1
ATOM 873 O O . ASP A 1 133 ? -16.042 49.955 -26.460 1.00 19.55 1133 ASP A O 1
ATOM 878 N N . CYS A 1 134 ? -14.210 49.485 -25.217 1.00 13.89 1134 CYS A N 1
ATOM 879 C CA . CYS A 1 134 ? -13.821 50.917 -25.013 1.00 15.22 1134 CYS A CA 1
ATOM 880 C C . CYS A 1 134 ? -12.362 51.186 -25.279 1.00 16.07 1134 CYS A C 1
ATOM 881 O O . CYS A 1 134 ? -11.532 50.267 -25.156 1.00 15.85 1134 CYS A O 1
ATOM 884 N N . THR A 1 135 ? -12.064 52.438 -25.622 1.00 16.08 1135 THR A N 1
ATOM 885 C CA . THR A 1 135 ? -10.702 52.932 -25.677 1.00 16.36 1135 THR A CA 1
ATOM 886 C C . THR A 1 135 ? -10.514 53.965 -24.559 1.00 18.24 1135 THR A C 1
ATOM 887 O O . THR A 1 135 ? -11.415 54.766 -24.285 1.00 15.21 1135 THR A O 1
ATOM 891 N N . ILE A 1 136 ? -9.357 53.942 -23.904 1.00 14.26 1136 ILE A N 1
ATOM 892 C CA . ILE A 1 136 ? -9.092 54.893 -22.803 1.00 13.91 1136 ILE A CA 1
ATOM 893 C C . ILE A 1 136 ? -8.885 56.281 -23.390 1.00 17.10 1136 ILE A C 1
ATOM 894 O O . ILE A 1 136 ? -8.114 56.452 -24.312 1.00 17.38 1136 ILE A O 1
ATOM 899 N N . ALA A 1 137 ? -9.608 57.270 -22.895 1.00 13.74 1137 ALA A N 1
ATOM 900 C CA . ALA A 1 137 ? -9.512 58.621 -23.440 1.00 15.11 1137 ALA A CA 1
ATOM 901 C C . ALA A 1 137 ? -8.739 59.560 -22.510 1.00 21.34 1137 ALA A C 1
ATOM 902 O O . ALA A 1 137 ? -8.119 60.494 -22.960 1.00 17.89 1137 ALA A O 1
ATOM 904 N N . ASN A 1 138 ? -8.764 59.302 -21.209 1.00 14.86 1138 ASN A N 1
ATOM 905 C CA . ASN A 1 138 ? -8.200 60.241 -20.252 1.00 15.46 1138 ASN A CA 1
ATOM 906 C C . ASN A 1 138 ? -8.126 59.537 -18.923 1.00 17.53 1138 ASN A C 1
ATOM 907 O O . ASN A 1 138 ? -8.885 58.570 -18.677 1.00 14.61 1138 ASN A O 1
ATOM 912 N N . ILE A 1 139 ? -7.185 59.968 -18.085 1.00 11.23 1139 ILE A N 1
ATOM 913 C CA . ILE A 1 139 ? -7.076 59.397 -16.743 1.00 12.33 1139 ILE A CA 1
ATOM 914 C C . ILE A 1 139 ? -6.852 60.514 -15.734 1.00 18.29 1139 ILE A C 1
ATOM 915 O O . ILE A 1 139 ? -6.012 61.412 -15.950 1.00 14.64 1139 ILE A O 1
ATOM 920 N N . VAL A 1 140 ? -7.651 60.514 -14.672 1.00 12.86 1140 VAL A N 1
ATOM 921 C CA . VAL A 1 140 ? -7.456 61.480 -13.581 1.00 12.96 1140 VAL A CA 1
ATOM 922 C C . VAL A 1 140 ? -7.098 60.695 -12.318 1.00 17.67 1140 VAL A C 1
ATOM 923 O O . VAL A 1 140 ? -7.837 59.820 -11.901 1.00 15.18 1140 VAL A O 1
ATOM 927 N N . ASP A 1 141 ? -5.926 60.966 -11.745 1.00 14.89 1141 ASP A N 1
ATOM 928 C CA . ASP A 1 141 ? -5.562 60.295 -10.502 1.00 12.97 1141 ASP A CA 1
ATOM 929 C C . ASP A 1 141 ? -6.052 61.004 -9.230 1.00 17.04 1141 ASP A C 1
ATOM 930 O O . ASP A 1 141 ? -5.897 62.210 -9.079 1.00 13.17 1141 ASP A O 1
ATOM 935 N N . VAL A 1 142 ? -6.633 60.235 -8.320 1.00 14.80 1142 VAL A N 1
ATOM 936 C CA . VAL A 1 142 ? -7.136 60.799 -7.101 1.00 15.94 1142 VAL A CA 1
ATOM 937 C C . VAL A 1 142 ? -6.839 59.813 -5.981 1.00 16.33 1142 VAL A C 1
ATOM 938 O O . VAL A 1 142 ? -7.266 58.629 -6.038 1.00 16.39 1142 VAL A O 1
ATOM 942 N N . GLY A 1 143 ? -6.082 60.255 -4.987 1.00 16.04 1143 GLY A N 1
ATOM 943 C CA . GLY A 1 143 ? -5.640 59.320 -3.934 1.00 21.34 1143 GLY A CA 1
ATOM 944 C C . GLY A 1 143 ? -5.029 58.047 -4.540 1.00 17.76 1143 GLY A C 1
ATOM 945 O O . GLY A 1 143 ? -4.190 58.113 -5.422 1.00 17.64 1143 GLY A O 1
ATOM 946 N N . SER A 1 144 ? -5.464 56.886 -4.068 1.00 16.56 1144 SER A N 1
ATOM 947 C CA . SER A 1 144 ? -4.894 55.633 -4.494 1.00 13.82 1144 SER A CA 1
ATOM 948 C C . SER A 1 144 ? -5.424 55.221 -5.868 1.00 15.09 1144 SER A C 1
ATOM 949 O O . SER A 1 144 ? -4.954 54.253 -6.427 1.00 14.31 1144 SER A O 1
ATOM 952 N N . HIS A 1 145 ? -6.380 55.955 -6.425 1.00 13.24 1145 HIS A N 1
ATOM 953 C CA . HIS A 1 145 ? -7.127 55.424 -7.577 1.00 12.39 1145 HIS A CA 1
ATOM 954 C C . HIS A 1 145 ? -6.898 56.211 -8.846 1.00 15.26 1145 HIS A C 1
ATOM 955 O O . HIS A 1 145 ? -6.714 57.422 -8.803 1.00 17.11 1145 HIS A O 1
ATOM 962 N N . SER A 1 146 ? -6.909 55.500 -9.977 1.00 13.37 1146 SER A N 1
ATOM 963 C CA . SER A 1 146 ? -6.937 56.121 -11.280 1.00 10.43 1146 SER A CA 1
ATOM 964 C C . SER A 1 146 ? -8.425 56.141 -11.726 1.00 12.57 1146 SER A C 1
ATOM 965 O O . SER A 1 146 ? -9.122 55.113 -11.748 1.00 14.83 1146 SER A O 1
ATOM 968 N N . VAL A 1 147 ? -8.891 57.309 -12.097 1.00 9.28 1147 VAL A N 1
ATOM 969 C CA . VAL A 1 147 ? -10.245 57.440 -12.663 1.00 12.60 1147 VAL A CA 1
ATOM 970 C C . VAL A 1 147 ? -10.065 57.472 -14.159 1.00 13.72 1147 VAL A C 1
ATOM 971 O O . VAL A 1 147 ? -9.543 58.450 -14.724 1.00 12.41 1147 VAL A O 1
ATOM 975 N N . ILE A 1 148 ? -10.485 56.392 -14.797 1.00 10.49 1148 ILE A N 1
ATOM 976 C CA . ILE A 1 148 ? -10.208 56.179 -16.207 1.00 12.40 1148 ILE A CA 1
ATOM 977 C C . ILE A 1 148 ? -11.489 56.488 -16.975 1.00 14.57 1148 ILE A C 1
ATOM 978 O O . ILE A 1 148 ? -12.529 55.854 -16.721 1.00 16.07 1148 ILE A O 1
ATOM 983 N N . PHE A 1 149 ? -11.383 57.429 -17.911 1.00 12.01 1149 PHE A N 1
ATOM 984 C CA . PHE A 1 149 ? -12.453 57.787 -18.817 1.00 8.94 1149 PHE A CA 1
ATOM 985 C C . PHE A 1 149 ? -12.274 56.980 -20.066 1.00 15.62 1149 PHE A C 1
ATOM 986 O O . PHE A 1 149 ? -11.199 56.984 -20.671 1.00 15.92 1149 PHE A O 1
ATOM 994 N N . ALA A 1 150 ? -13.316 56.266 -20.463 1.00 14.63 1150 ALA A N 1
ATOM 995 C CA . ALA A 1 150 ? -13.199 55.328 -21.594 1.00 16.03 1150 ALA A CA 1
ATOM 996 C C . ALA A 1 150 ? -14.349 55.614 -22.575 1.00 15.68 1150 ALA A C 1
ATOM 997 O O . ALA A 1 150 ? -15.504 55.786 -22.139 1.00 15.56 1150 ALA A O 1
ATOM 999 N N . GLU A 1 151 ? -14.026 55.732 -23.861 1.00 16.95 1151 GLU A N 1
ATOM 1000 C CA . GLU A 1 151 ? -15.031 56.003 -24.907 1.00 16.77 1151 GLU A CA 1
ATOM 1001 C C . GLU A 1 151 ? -15.519 54.688 -25.486 1.00 14.91 1151 GLU A C 1
ATOM 1002 O O . GLU A 1 151 ? -14.723 53.766 -25.660 1.00 16.34 1151 GLU A O 1
ATOM 1008 N N . VAL A 1 152 ? -16.819 54.609 -25.760 1.00 11.80 1152 VAL A N 1
ATOM 1009 C CA . VAL A 1 152 ? -17.427 53.312 -26.044 1.00 14.38 1152 VAL A CA 1
ATOM 1010 C C . VAL A 1 152 ? -17.399 53.151 -27.546 1.00 15.58 1152 VAL A C 1
ATOM 1011 O O . VAL A 1 152 ? -17.932 53.989 -28.261 1.00 16.34 1152 VAL A O 1
ATOM 1015 N N . VAL A 1 153 ? -16.756 52.094 -28.017 1.00 17.28 1153 VAL A N 1
ATOM 1016 C CA . VAL A 1 153 ? -16.680 51.845 -29.449 1.00 16.83 1153 VAL A CA 1
ATOM 1017 C C . VAL A 1 153 ? -17.499 50.600 -29.878 1.00 23.54 1153 VAL A C 1
ATOM 1018 O O . VAL A 1 153 ? -17.632 50.353 -31.048 1.00 20.00 1153 VAL A O 1
ATOM 1022 N N . ALA A 1 154 ? -18.042 49.821 -28.948 1.00 18.46 1154 ALA A N 1
ATOM 1023 C CA . ALA A 1 154 ? -19.023 48.786 -29.332 1.00 18.56 1154 ALA A CA 1
ATOM 1024 C C . ALA A 1 154 ? -19.816 48.407 -28.097 1.00 27.36 1154 ALA A C 1
ATOM 1025 O O . ALA A 1 154 ? -19.339 48.601 -26.972 1.00 16.78 1154 ALA A O 1
ATOM 1027 N N . ARG A 1 155 ? -21.012 47.850 -28.279 1.00 19.52 1155 ARG A N 1
ATOM 1028 C CA . ARG A 1 155 ? -21.832 47.406 -27.138 1.00 21.24 1155 ARG A CA 1
ATOM 1029 C C . ARG A 1 155 ? -22.410 46.025 -27.408 1.00 30.98 1155 ARG A C 1
ATOM 1030 O O . ARG A 1 155 ? -22.392 45.554 -28.552 1.00 24.77 1155 ARG A O 1
ATOM 1038 N N . ASN A 1 156 ? -22.841 45.362 -26.340 1.00 21.83 1156 ASN A N 1
ATOM 1039 C CA . ASN A 1 156 ? -23.539 44.073 -26.423 1.00 25.51 1156 ASN A CA 1
ATOM 1040 C C . ASN A 1 156 ? -24.433 43.906 -25.222 1.00 33.97 1156 ASN A C 1
ATOM 1041 O O . ASN A 1 156 ? -24.162 44.476 -24.181 1.00 22.53 1156 ASN A O 1
ATOM 1046 N N . HIS A 1 157 ? -25.507 43.131 -25.370 1.00 33.15 1157 HIS A N 1
ATOM 1047 C CA . HIS A 1 157 ? -26.458 42.845 -24.271 1.00 32.82 1157 HIS A CA 1
ATOM 1048 C C . HIS A 1 157 ? -26.937 41.420 -24.287 1.00 42.64 1157 HIS A C 1
ATOM 1049 O O . HIS A 1 157 ? -27.348 40.939 -25.336 1.00 31.61 1157 HIS A O 1
ATOM 1056 N N . ALA A 1 158 ? -26.926 40.764 -23.131 1.00 30.93 1158 ALA A N 1
ATOM 1057 C CA . ALA A 1 158 ? -27.609 39.476 -23.009 1.00 40.86 1158 ALA A CA 1
ATOM 1058 C C . ALA A 1 158 ? -29.094 39.692 -23.245 1.00 46.46 1158 ALA A C 1
ATOM 1059 O O . ALA A 1 158 ? -29.600 40.820 -23.195 1.00 32.96 1158 ALA A O 1
ATOM 1061 N N . GLU A 1 159 ? -29.807 38.612 -23.513 1.00 41.96 1159 GLU A N 1
ATOM 1062 C CA . GLU A 1 159 ? -31.248 38.744 -23.569 1.00 50.10 1159 GLU A CA 1
ATOM 1063 C C . GLU A 1 159 ? -31.676 39.195 -22.181 1.00 45.29 1159 GLU A C 1
ATOM 1064 O O . GLU A 1 159 ? -31.068 38.818 -21.167 1.00 42.49 1159 GLU A O 1
ATOM 1070 N N . GLU A 1 160 ? -32.699 40.033 -22.143 1.00 45.84 1160 GLU A N 1
ATOM 1071 C CA . GLU A 1 160 ? -33.149 40.670 -20.906 1.00 67.82 1160 GLU A CA 1
ATOM 1072 C C . GLU A 1 160 ? -32.998 39.812 -19.636 1.00 74.96 1160 GLU A C 1
ATOM 1073 O O . GLU A 1 160 ? -33.165 38.580 -19.644 1.00 65.34 1160 GLU A O 1
ATOM 1079 N N . CYS A 1 161 ? -32.676 40.482 -18.538 1.00 55.34 1161 CYS A N 1
ATOM 1080 C CA . CYS A 1 161 ? -32.220 39.792 -17.339 1.00 48.08 1161 CYS A CA 1
ATOM 1081 C C . CYS A 1 161 ? -32.116 40.847 -16.243 1.00 63.95 1161 CYS A C 1
ATOM 1082 O O . CYS A 1 161 ? -32.131 42.037 -16.525 1.00 46.60 1161 CYS A O 1
ATOM 1085 N N . THR A 1 162 ? -32.015 40.450 -14.989 1.00 41.91 1162 THR A N 1
ATOM 1086 C CA . THR A 1 162 ? -31.915 41.483 -14.002 1.00 32.86 1162 THR A CA 1
ATOM 1087 C C . THR A 1 162 ? -30.436 41.710 -13.576 1.00 2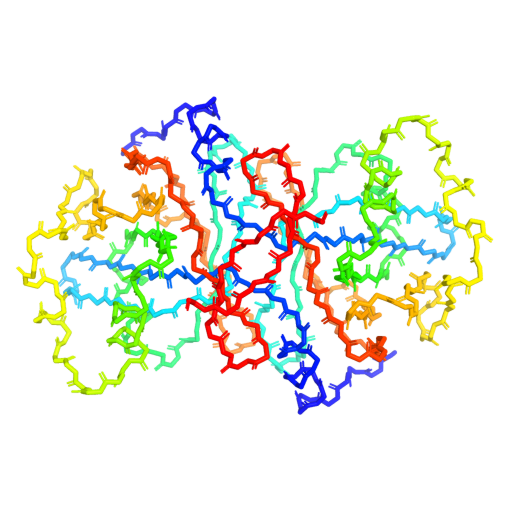5.27 1162 THR A C 1
ATOM 1088 O O . THR A 1 162 ? -29.568 40.895 -13.883 1.00 28.74 1162 THR A O 1
ATOM 1092 N N . PRO A 1 163 ? -30.164 42.812 -12.864 1.00 27.56 1163 PRO A N 1
ATOM 1093 C CA . PRO A 1 163 ? -28.768 43.152 -12.534 1.00 22.69 1163 PRO A CA 1
ATOM 1094 C C . PRO A 1 163 ? -28.209 42.408 -11.327 1.00 22.86 1163 PRO A C 1
ATOM 1095 O O . PRO A 1 163 ? -28.951 42.085 -10.414 1.00 25.61 1163 PRO A O 1
ATOM 1099 N N . LEU A 1 164 ? -26.897 42.187 -11.310 1.00 17.46 1164 LEU A N 1
ATOM 1100 C CA . LEU A 1 164 ? -26.213 41.850 -10.079 1.00 19.73 1164 LEU A CA 1
ATOM 1101 C C . LEU A 1 164 ? -25.933 43.158 -9.343 1.00 20.08 1164 LEU A C 1
ATOM 1102 O O . LEU A 1 164 ? -25.353 44.106 -9.886 1.00 27.11 1164 LEU A O 1
ATOM 1107 N N . ILE A 1 165 ? -26.347 43.209 -8.097 1.00 21.85 1165 ILE A N 1
ATOM 1108 C CA . ILE A 1 165 ? -26.225 44.422 -7.311 1.00 23.41 1165 ILE A CA 1
ATOM 1109 C C . ILE A 1 165 ? -25.383 44.047 -6.092 1.00 25.84 1165 ILE A C 1
ATOM 1110 O O . ILE A 1 165 ? -25.396 42.905 -5.662 1.00 21.99 1165 ILE A O 1
ATOM 1115 N N . TYR A 1 166 ? -24.640 44.996 -5.541 1.00 17.82 1166 TYR A N 1
ATOM 1116 C CA . TYR A 1 166 ? -23.896 44.739 -4.308 1.00 27.40 1166 TYR A CA 1
ATOM 1117 C C . TYR A 1 166 ? -24.388 45.732 -3.263 1.00 20.87 1166 TYR A C 1
ATOM 1118 O O . TYR A 1 166 ? -24.487 46.917 -3.550 1.00 19.77 1166 TYR A O 1
ATOM 1127 N N . HIS A 1 167 ? -24.735 45.241 -2.071 1.00 23.96 1167 HIS A N 1
ATOM 1128 C CA . HIS A 1 167 ? -25.303 46.085 -1.008 1.00 21.75 1167 HIS A CA 1
ATOM 1129 C C . HIS A 1 167 ? -25.068 45.417 0.355 1.00 25.43 1167 HIS A C 1
ATOM 1130 O O . HIS A 1 167 ? -25.353 44.231 0.517 1.00 24.96 1167 HIS A O 1
ATOM 1137 N N . ARG A 1 168 ? -24.501 46.160 1.301 1.00 23.37 1168 ARG A N 1
ATOM 1138 C CA . ARG A 1 168 ? -24.276 45.666 2.657 1.00 25.59 1168 ARG A CA 1
ATOM 1139 C C . ARG A 1 168 ? -23.464 44.376 2.578 1.00 34.47 1168 ARG A C 1
ATOM 1140 O O . ARG A 1 168 ? -23.758 43.411 3.240 1.00 30.33 1168 ARG A O 1
ATOM 1148 N N . ARG A 1 169 ? -22.448 44.386 1.718 1.00 22.39 1169 ARG A N 1
ATOM 1149 C CA . ARG A 1 169 ? -21.471 43.320 1.606 1.00 28.53 1169 ARG A CA 1
ATOM 1150 C C . ARG A 1 169 ? -22.063 41.974 1.181 1.00 30.48 1169 ARG A C 1
ATOM 1151 O O . ARG A 1 169 ? -21.508 40.936 1.459 1.00 28.30 1169 ARG A O 1
ATOM 1159 N N . GLN A 1 170 ? -23.167 42.013 0.455 1.00 23.74 1170 GLN A N 1
ATOM 1160 C CA . GLN A 1 170 ? -23.729 40.823 -0.161 1.00 27.56 1170 GLN A CA 1
ATOM 1161 C C . GLN A 1 170 ? -24.247 41.163 -1.550 1.00 26.11 1170 GLN A C 1
ATOM 1162 O O . GLN A 1 170 ? -24.528 42.335 -1.863 1.00 18.38 1170 GLN A O 1
ATOM 1168 N N . TYR A 1 171 ? -24.394 40.126 -2.363 1.00 22.63 1171 TYR A N 1
ATOM 1169 C CA . TYR A 1 171 ? -24.973 40.243 -3.699 1.00 18.75 1171 TYR A CA 1
ATOM 1170 C C . TYR A 1 171 ? -26.479 40.214 -3.573 1.00 29.64 1171 TYR A C 1
ATOM 1171 O O . TYR A 1 171 ? -27.000 39.614 -2.656 1.00 26.20 1171 TYR A O 1
ATOM 1180 N N . ALA A 1 172 ? -27.163 40.817 -4.536 1.00 23.01 1172 ALA A N 1
ATOM 1181 C CA . ALA A 1 172 ? -28.600 40.914 -4.560 1.00 24.54 1172 ALA A CA 1
ATOM 1182 C C . ALA A 1 172 ? -28.978 41.153 -6.000 1.00 28.03 1172 ALA A C 1
ATOM 1183 O O . ALA A 1 172 ? -28.107 41.390 -6.839 1.00 24.87 1172 ALA A O 1
ATOM 1185 N N . THR A 1 173 ? -30.276 41.115 -6.296 1.00 26.49 1173 THR A N 1
ATOM 1186 C CA . THR A 1 173 ? -30.770 41.601 -7.572 1.00 23.68 1173 THR A CA 1
ATOM 1187 C C . THR A 1 173 ? -31.988 42.471 -7.312 1.00 27.26 1173 THR A C 1
ATOM 1188 O O . THR A 1 173 ? -32.265 42.820 -6.166 1.00 27.09 1173 THR A O 1
ATOM 1192 N 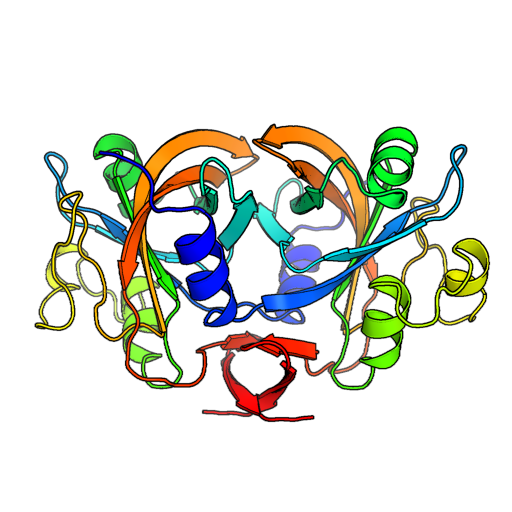N . THR A 1 174 ? -32.700 42.859 -8.356 1.00 20.09 1174 THR A N 1
ATOM 1193 C CA . THR A 1 174 ? -33.777 43.814 -8.180 1.00 26.60 1174 THR A CA 1
ATOM 1194 C C . THR A 1 174 ? -35.165 43.163 -8.082 1.00 29.61 1174 THR A C 1
ATOM 1195 O O . THR A 1 174 ? -35.361 42.039 -8.515 1.00 28.13 1174 THR A O 1
ATOM 1199 N N . ARG A 1 175 ? -36.101 43.899 -7.513 1.00 27.72 1175 ARG A N 1
ATOM 1200 C CA . ARG A 1 175 ? -37.543 43.600 -7.592 1.00 31.98 1175 ARG A CA 1
ATOM 1201 C C . ARG A 1 175 ? -38.286 44.926 -7.654 1.00 46.08 1175 ARG A C 1
ATOM 1202 O O . ARG A 1 175 ? -37.760 45.970 -7.218 1.00 28.88 1175 ARG A O 1
ATOM 1210 N N . SER A 1 176 ? -39.514 44.899 -8.167 1.00 43.59 1176 SER A N 1
ATOM 1211 C CA . SER A 1 176 ? -40.339 46.113 -8.229 1.00 41.60 1176 SER A CA 1
ATOM 1212 C C . SER A 1 176 ? -40.699 46.578 -6.816 1.00 34.39 1176 SER A C 1
ATOM 1213 O O . SER A 1 176 ? -40.640 45.791 -5.847 1.00 36.76 1176 SER A O 1
ATOM 1216 N N . LEU A 1 177 ? -41.055 47.856 -6.681 1.00 35.29 1177 LEU A N 1
ATOM 1217 C CA . LEU A 1 177 ? -41.227 48.447 -5.350 1.00 40.16 1177 LEU A CA 1
ATOM 1218 C C . LEU A 1 177 ? -42.315 47.808 -4.446 1.00 57.59 1177 LEU A C 1
ATOM 1219 O O . LEU A 1 177 ? -43.461 47.621 -4.858 1.00 53.47 1177 LEU A O 1
ATOM 1224 N N . PHE B 1 14 ? -10.728 53.290 -34.084 1.00 41.19 14 PHE B N 1
ATOM 1225 C CA . PHE B 1 14 ? -12.103 52.968 -33.645 1.00 31.24 14 PHE B CA 1
ATOM 1226 C C . PHE B 1 14 ? -13.026 54.180 -33.595 1.00 44.32 14 PHE B C 1
ATOM 1227 O O . PHE B 1 14 ? -12.701 55.194 -32.963 1.00 46.35 14 PHE B O 1
ATOM 1235 N N . GLU B 1 15 ? -14.179 54.064 -34.255 1.00 27.91 15 GLU B N 1
ATOM 1236 C CA . GLU B 1 15 ? -15.253 55.061 -34.150 1.00 27.48 15 GLU B CA 1
ATOM 1237 C C . GLU B 1 15 ? -16.125 54.823 -32.912 1.00 25.23 15 GLU B C 1
ATOM 1238 O O . GLU B 1 15 ? -16.390 53.686 -32.563 1.00 23.94 15 GLU B O 1
ATOM 1244 N N . THR B 1 16 ? -16.635 55.869 -32.267 1.00 15.67 16 THR B N 1
ATOM 1245 C CA . THR B 1 16 ? -17.437 55.627 -31.062 1.00 17.16 16 THR B CA 1
ATOM 1246 C C . THR B 1 16 ? -18.868 55.197 -31.500 1.00 23.43 16 THR B C 1
ATOM 1247 O O . THR B 1 16 ? -19.275 55.532 -32.607 1.00 17.22 16 THR B O 1
ATOM 1251 N N . VAL B 1 17 ? -19.600 54.472 -30.646 1.00 18.56 17 VAL B N 1
ATOM 1252 C CA . VAL B 1 17 ? -21.004 54.099 -30.936 1.00 16.46 17 VAL B CA 1
ATOM 1253 C C . VAL B 1 17 ? -21.886 55.332 -31.062 1.00 26.08 17 VAL B C 1
ATOM 1254 O O . VAL B 1 17 ? -21.603 56.401 -30.495 1.00 17.39 17 VAL B O 1
ATOM 1258 N N . ALA B 1 18 ? -22.969 55.197 -31.806 1.00 18.06 18 ALA B N 1
ATOM 1259 C CA . ALA B 1 18 ? -23.922 56.294 -31.875 1.00 16.32 18 ALA B CA 1
ATOM 1260 C C . ALA B 1 18 ? -24.386 56.641 -30.458 1.00 14.94 18 ALA B C 1
ATOM 1261 O O . ALA B 1 18 ? -24.601 55.767 -29.604 1.00 16.63 18 ALA B O 1
ATOM 1263 N N . SER B 1 19 ? -24.615 57.914 -30.211 1.00 14.40 19 SER B N 1
ATOM 1264 C CA . SER B 1 19 ? -25.104 58.354 -28.911 1.00 16.10 19 SER B CA 1
ATOM 1265 C C . SER B 1 19 ? -26.456 57.664 -28.575 1.00 25.76 19 SER B C 1
ATOM 1266 O O . SER B 1 19 ? -26.703 57.251 -27.432 1.00 16.71 19 SER B O 1
ATOM 1269 N N . PHE B 1 20 ? -27.315 57.467 -29.574 1.00 20.32 20 PHE B N 1
ATOM 1270 C CA . PHE B 1 20 ? -28.563 56.743 -29.324 1.00 14.59 20 PHE B CA 1
ATOM 1271 C C . PHE B 1 20 ? -28.332 55.294 -28.785 1.00 12.73 20 PHE B C 1
ATOM 1272 O O . PHE B 1 20 ? -28.955 54.858 -27.822 1.00 16.39 20 PHE B O 1
ATOM 1280 N N . ASP B 1 21 ? -27.394 54.577 -29.374 1.00 16.64 21 ASP B N 1
ATOM 1281 C CA . ASP B 1 21 ? -27.010 53.244 -28.873 1.00 20.59 21 ASP B CA 1
ATOM 1282 C C . ASP B 1 21 ? -26.478 53.220 -27.437 1.00 25.64 21 ASP B C 1
ATOM 1283 O O . ASP B 1 21 ? -26.839 52.365 -26.619 1.00 20.39 21 ASP B O 1
ATOM 1288 N N . PHE B 1 22 ? -25.604 54.161 -27.135 1.00 16.84 22 PHE B N 1
ATOM 1289 C CA . PHE B 1 22 ? -25.079 54.297 -25.772 1.00 15.08 22 PHE B CA 1
ATOM 1290 C C . PHE B 1 22 ? -26.221 54.512 -24.791 1.00 17.14 22 PHE B C 1
ATOM 1291 O O . PHE B 1 22 ? -26.245 53.869 -23.765 1.00 15.89 22 PHE B O 1
ATOM 1299 N N . ARG B 1 23 ? -27.148 55.437 -25.074 1.00 12.48 23 ARG B N 1
ATOM 1300 C CA . ARG B 1 23 ? -28.222 55.717 -24.124 1.00 17.69 23 ARG B CA 1
ATOM 1301 C C . ARG B 1 23 ? -29.070 54.443 -23.960 1.00 27.01 23 ARG B C 1
ATOM 1302 O O . ARG B 1 23 ? -29.488 54.106 -22.861 1.00 18.37 23 ARG B O 1
ATOM 1310 N N . ASP B 1 24 ? -29.343 53.753 -25.065 1.00 17.56 24 ASP B N 1
ATOM 1311 C CA . ASP B 1 24 ? -30.199 52.548 -24.995 1.00 22.40 24 ASP B CA 1
ATOM 1312 C C . ASP B 1 24 ? -29.520 51.503 -24.072 1.00 21.57 24 ASP B C 1
ATOM 1313 O O . ASP B 1 24 ? -30.131 50.966 -23.147 1.00 18.82 24 ASP B O 1
ATOM 1318 N N . ALA B 1 25 ? -28.224 51.283 -24.286 1.00 19.65 25 ALA B N 1
ATOM 1319 C CA . ALA B 1 25 ? -27.453 50.346 -23.466 1.00 16.65 25 ALA B CA 1
ATOM 1320 C C . ALA B 1 25 ? -27.513 50.710 -21.998 1.00 19.34 25 ALA B C 1
ATOM 1321 O O . ALA B 1 25 ? -27.698 49.830 -21.164 1.00 22.77 25 ALA B O 1
ATOM 1323 N N . LEU B 1 26 ? -27.344 51.996 -21.670 1.00 17.72 26 LEU B N 1
ATOM 1324 C CA . LEU B 1 26 ? -27.381 52.425 -20.277 1.00 16.97 26 LEU B CA 1
ATOM 1325 C C . LEU B 1 26 ? -28.710 52.081 -19.581 1.00 28.74 26 LEU B C 1
ATOM 1326 O O . LEU B 1 26 ? -28.716 51.850 -18.357 1.00 20.58 26 LEU B O 1
ATOM 1331 N N . SER B 1 27 ? -29.830 52.074 -20.328 1.00 22.05 27 SER B N 1
ATOM 1332 C CA . SER B 1 27 ? -31.141 51.805 -19.697 1.00 19.45 27 SER B CA 1
ATOM 1333 C C . SER B 1 27 ? -31.165 50.355 -19.208 1.00 21.40 27 SER B C 1
ATOM 1334 O O . SER B 1 27 ? -31.969 50.010 -18.342 1.00 24.29 27 SER B O 1
ATOM 1337 N N . LYS B 1 28 ? -30.295 49.513 -19.768 1.00 17.73 28 LYS B N 1
ATOM 1338 C CA . LYS B 1 28 ? -30.204 48.116 -19.348 1.00 21.15 28 LYS B CA 1
ATOM 1339 C C . LYS B 1 28 ? -29.238 47.883 -18.217 1.00 21.67 28 LYS B C 1
ATOM 1340 O O . LYS B 1 28 ? -29.169 46.772 -17.701 1.00 22.73 28 LYS B O 1
ATOM 1346 N N . ALA B 1 29 ? -28.472 48.913 -17.840 1.00 18.41 29 ALA B N 1
ATOM 1347 C CA . ALA B 1 29 ? -27.625 48.801 -16.642 1.00 21.86 29 ALA B CA 1
ATOM 1348 C C . ALA B 1 29 ? -28.483 49.233 -15.483 1.00 23.57 29 ALA B C 1
ATOM 1349 O O . ALA B 1 29 ? -29.562 49.726 -15.696 1.00 29.83 29 ALA B O 1
ATOM 1351 N N . SER B 1 30 ? -28.032 49.081 -14.250 1.00 18.83 30 SER B N 1
ATOM 1352 C CA . SER B 1 30 ? -28.840 49.646 -13.156 1.00 20.74 30 SER B CA 1
ATOM 1353 C C . SER B 1 30 ? -27.981 50.626 -12.353 1.00 21.27 30 SER B C 1
ATOM 1354 O O . SER B 1 30 ? -26.744 50.552 -12.415 1.00 20.69 30 SER B O 1
ATOM 1357 N N . THR B 1 31 ? -28.632 51.533 -11.620 1.00 19.29 31 THR B N 1
ATOM 1358 C CA . THR B 1 31 ? -27.919 52.533 -10.818 1.00 18.07 31 THR B CA 1
ATOM 1359 C C . THR B 1 31 ? -28.674 52.774 -9.522 1.00 28.38 31 THR B C 1
ATOM 1360 O O . THR B 1 31 ? -29.888 52.609 -9.490 1.00 22.77 31 THR B O 1
ATOM 1364 N N . PRO B 1 32 ? -27.964 53.173 -8.449 1.00 25.33 32 PRO B N 1
ATOM 1365 C CA . PRO B 1 32 ? -28.679 53.605 -7.244 1.00 21.53 32 PRO B CA 1
ATOM 1366 C C . PRO B 1 32 ? -29.313 54.965 -7.584 1.00 22.73 32 PRO B C 1
ATOM 1367 O O . PRO B 1 32 ? -28.822 55.683 -8.462 1.00 27.27 32 PRO B O 1
ATOM 1371 N N . VAL B 1 33 ? -30.406 55.327 -6.922 1.00 19.96 33 VAL B N 1
ATOM 1372 C CA . VAL B 1 33 ? -30.996 56.645 -7.174 1.00 16.29 33 VAL B CA 1
ATOM 1373 C C . VAL B 1 33 ? -30.458 57.604 -6.099 1.00 23.37 33 VAL B C 1
ATOM 1374 O O . VAL B 1 33 ? -30.590 57.307 -4.912 1.00 24.51 33 VAL B O 1
ATOM 1378 N N . THR B 1 34 ? -29.852 58.722 -6.501 1.00 22.80 34 THR B N 1
ATOM 1379 C CA . THR B 1 34 ? -29.429 59.722 -5.518 1.00 17.09 34 THR B CA 1
ATOM 1380 C C . THR B 1 34 ? -30.044 61.076 -5.802 1.00 16.29 34 THR B C 1
ATOM 1381 O O . THR B 1 34 ? -30.492 61.369 -6.904 1.00 18.88 34 THR B O 1
ATOM 1385 N N . VAL B 1 35 ? -30.054 61.913 -4.784 1.00 15.59 35 VAL B N 1
ATOM 1386 C CA . VAL B 1 35 ? -30.321 63.340 -4.997 1.00 16.35 35 VAL B CA 1
ATOM 1387 C C . VAL B 1 35 ? -29.067 64.088 -4.552 1.00 19.17 35 VAL B C 1
ATOM 1388 O O . VAL B 1 35 ? -28.547 63.830 -3.474 1.00 15.30 35 VAL B O 1
ATOM 1392 N N . VAL B 1 36 ? -28.601 65.014 -5.387 1.00 13.72 36 VAL B N 1
ATOM 1393 C CA . VAL B 1 36 ? -27.442 65.825 -5.073 1.00 13.09 36 VAL B CA 1
ATOM 1394 C C . VAL B 1 36 ? -28.037 67.180 -4.739 1.00 15.07 36 VAL B C 1
ATOM 1395 O O . VAL B 1 36 ? -28.837 67.702 -5.506 1.00 15.74 36 VAL B O 1
ATOM 1399 N N . ALA B 1 37 ? -27.696 67.709 -3.579 1.00 14.77 37 ALA B N 1
ATOM 1400 C CA . ALA B 1 37 ? -28.278 68.984 -3.168 1.00 16.96 37 ALA B CA 1
ATOM 1401 C C . ALA B 1 37 ? -27.209 69.967 -2.725 1.00 16.77 37 ALA B C 1
ATOM 1402 O O . ALA B 1 37 ? -26.076 69.568 -2.357 1.00 16.30 37 ALA B O 1
ATOM 1404 N N . THR B 1 38 ? -27.551 71.258 -2.722 1.00 15.03 38 THR B N 1
ATOM 1405 C CA . THR B 1 38 ? -26.588 72.268 -2.275 1.00 14.21 38 THR B CA 1
ATOM 1406 C C . THR B 1 38 ? -27.283 73.454 -1.631 1.00 17.98 38 THR B C 1
ATOM 1407 O O . THR B 1 38 ? -28.490 73.646 -1.821 1.00 19.10 38 THR B O 1
ATOM 1411 N N . ASN B 1 39 ? -26.520 74.270 -0.907 1.00 14.66 39 ASN B N 1
ATOM 1412 C CA . ASN B 1 39 ? -27.011 75.586 -0.496 1.00 17.55 39 ASN B CA 1
ATOM 1413 C C . ASN B 1 39 ? -25.798 76.422 -0.236 1.00 16.46 39 ASN B C 1
ATOM 1414 O O . ASN B 1 39 ? -24.679 75.901 -0.124 1.00 17.39 39 ASN B O 1
ATOM 1419 N N . GLY B 1 40 ? -25.994 77.724 -0.236 1.00 16.64 40 GLY B N 1
ATOM 1420 C CA . GLY B 1 40 ? -24.911 78.670 -0.017 1.00 20.74 40 GLY B CA 1
ATOM 1421 C C . GLY B 1 40 ? -25.312 79.987 -0.631 1.00 20.71 40 GLY B C 1
ATOM 1422 O O . GLY B 1 40 ? -26.499 80.238 -0.893 1.00 18.73 40 GLY B O 1
ATOM 1423 N N . PRO B 1 41 ? -24.334 80.851 -0.874 1.00 19.17 41 PRO B N 1
ATOM 1424 C CA . PRO B 1 41 ? -24.654 82.192 -1.381 1.00 21.77 41 PRO B CA 1
ATOM 1425 C C . PRO B 1 41 ? -25.405 82.181 -2.714 1.00 28.29 41 PRO B C 1
ATOM 1426 O O . PRO B 1 41 ? -26.090 83.151 -3.022 1.00 18.03 41 PRO B O 1
ATOM 1430 N N . PHE B 1 42 ? -25.276 81.128 -3.514 1.00 16.42 42 PHE B N 1
ATOM 1431 C CA . PHE B 1 42 ? -25.963 81.107 -4.805 1.00 12.32 42 PHE B CA 1
ATOM 1432 C C . PHE B 1 42 ? -27.309 80.419 -4.687 1.00 15.71 42 PHE B C 1
ATOM 1433 O O . PHE B 1 42 ? -28.040 80.327 -5.667 1.00 19.06 42 PHE B O 1
ATOM 1441 N N . GLY B 1 43 ? -27.674 79.984 -3.484 1.00 19.59 43 GLY B N 1
ATOM 1442 C CA . GLY B 1 43 ? -29.068 79.557 -3.266 1.00 15.79 43 GLY B CA 1
ATOM 1443 C C . GLY B 1 43 ? -29.179 78.028 -3.169 1.00 20.58 43 GLY B C 1
ATOM 1444 O O . GLY B 1 43 ? -28.198 77.277 -3.231 1.00 16.23 43 GLY B O 1
ATOM 1445 N N . LEU B 1 44 ? -30.409 77.570 -3.051 1.00 16.88 44 LEU B N 1
ATOM 1446 C CA . LEU B 1 44 ? -30.743 76.196 -2.762 1.00 20.85 44 LEU B CA 1
ATOM 1447 C C . LEU B 1 44 ? -30.994 75.520 -4.110 1.00 22.95 44 LEU B C 1
ATOM 1448 O O . LEU B 1 44 ? -31.536 76.119 -5.040 1.00 22.75 44 LEU B O 1
ATOM 1453 N N . ALA B 1 45 ? -30.568 74.281 -4.258 1.00 18.30 45 ALA B N 1
ATOM 1454 C CA . ALA B 1 45 ? -30.891 73.552 -5.492 1.00 19.20 45 ALA B CA 1
ATOM 1455 C C . ALA B 1 45 ? -30.533 72.102 -5.276 1.00 23.27 45 ALA B C 1
ATOM 1456 O O . ALA B 1 45 ? -29.724 71.778 -4.396 1.00 15.48 45 ALA B O 1
ATOM 1458 N N . GLY B 1 46 ? -31.165 71.218 -6.036 1.00 19.63 46 GLY B N 1
ATOM 1459 C CA . GLY B 1 46 ? -30.785 69.833 -5.990 1.00 18.54 46 GLY B CA 1
ATOM 1460 C C . GLY B 1 46 ? -31.338 69.198 -7.236 1.00 20.46 46 GLY B C 1
ATOM 1461 O O . GLY B 1 46 ? -32.176 69.803 -7.906 1.00 21.51 46 GLY B O 1
ATOM 1462 N N . LEU B 1 47 ? -30.869 67.999 -7.550 1.00 18.21 47 LEU B N 1
ATOM 1463 C CA . LEU B 1 47 ? -31.393 67.267 -8.685 1.00 20.21 47 LEU B CA 1
ATOM 1464 C C . LEU B 1 47 ? -31.092 65.804 -8.496 1.00 18.65 47 LEU B C 1
ATOM 1465 O O . LEU B 1 47 ? -30.196 65.406 -7.712 1.00 17.68 47 LEU B O 1
ATOM 1470 N N . THR B 1 48 ? -31.867 64.981 -9.194 1.00 18.56 48 THR B N 1
ATOM 1471 C CA . THR B 1 48 ? -31.651 63.556 -9.144 1.00 20.54 48 THR B CA 1
ATOM 1472 C C . THR B 1 48 ? -30.393 63.206 -9.983 1.00 22.54 48 THR B C 1
ATOM 1473 O O . THR B 1 48 ? -30.136 63.835 -11.009 1.00 20.60 48 THR B O 1
ATOM 1477 N N . CYS B 1 49 ? -29.605 62.220 -9.550 1.00 15.06 49 CYS B N 1
ATOM 1478 C CA . CYS B 1 49 ? -28.349 61.916 -10.235 1.00 18.16 49 CYS B CA 1
ATOM 1479 C C . CYS B 1 49 ? -28.093 60.414 -10.253 1.00 19.61 49 CYS B C 1
ATOM 1480 O O . CYS B 1 49 ? -28.032 59.767 -9.205 1.00 25.84 49 CYS B O 1
ATOM 1483 N N . SER B 1 50 ? -27.958 59.865 -11.453 1.00 20.40 50 SER B N 1
ATOM 1484 C CA . SER B 1 50 ? -27.754 58.428 -11.609 1.00 28.00 50 SER B CA 1
ATOM 1485 C C . SER B 1 50 ? -26.305 58.124 -11.942 1.00 34.14 50 SER B C 1
ATOM 1486 O O . SER B 1 50 ? -26.006 57.021 -12.402 1.00 34.67 50 SER B O 1
ATOM 1489 N N . ALA B 1 51 ? -25.412 59.098 -11.752 1.00 17.33 51 ALA B N 1
ATOM 1490 C CA . ALA B 1 51 ? -24.004 58.849 -12.097 1.00 13.56 51 ALA B CA 1
ATOM 1491 C C . ALA B 1 51 ? -23.155 59.313 -10.952 1.00 22.62 51 ALA B C 1
ATOM 1492 O O . ALA B 1 51 ? -22.701 60.484 -10.910 1.00 17.20 51 ALA B O 1
ATOM 1494 N N . VAL B 1 52 ? -23.010 58.435 -9.969 1.00 13.55 52 VAL B N 1
ATOM 1495 C CA . VAL B 1 52 ? -22.216 58.758 -8.767 1.00 16.57 52 VAL B CA 1
ATOM 1496 C C . VAL B 1 52 ? -21.409 57.542 -8.458 1.00 17.98 52 VAL B C 1
ATOM 1497 O O . VAL B 1 52 ? -21.860 56.420 -8.732 1.00 21.30 52 VAL B O 1
ATOM 1501 N N . CYS B 1 53 ? -20.195 57.739 -7.958 1.00 16.70 53 CYS B N 1
ATOM 1502 C CA . CYS B 1 53 ? -19.453 56.635 -7.396 1.00 23.81 53 CYS B CA 1
ATOM 1503 C C . CYS B 1 53 ? -18.376 57.071 -6.398 1.00 22.92 53 CYS B C 1
ATOM 1504 O O . CYS B 1 53 ? -18.037 58.254 -6.261 1.00 16.34 53 CYS B O 1
ATOM 1507 N N . SER B 1 54 ? -17.881 56.113 -5.643 1.00 15.20 54 SER B N 1
ATOM 1508 C CA . SER B 1 54 ? -16.847 56.419 -4.666 1.00 23.17 54 SER B CA 1
ATOM 1509 C C . SER B 1 54 ? -15.541 56.334 -5.412 1.00 20.12 54 SER B C 1
ATOM 1510 O O . SER B 1 54 ? -15.396 55.563 -6.362 1.00 20.73 54 SER B O 1
ATOM 1513 N N . VAL B 1 55 ? -14.591 57.163 -5.008 1.00 14.54 55 VAL B N 1
ATOM 1514 C CA . VAL B 1 55 ? -13.359 57.308 -5.784 1.00 12.47 55 VAL B CA 1
ATOM 1515 C C . VAL B 1 55 ? -12.208 56.680 -4.981 1.00 17.60 55 VAL B C 1
ATOM 1516 O O . VAL B 1 55 ? -11.533 55.783 -5.474 1.00 20.94 55 VAL B O 1
ATOM 1520 N N . CYS B 1 56 ? -11.959 57.194 -3.785 1.00 17.22 56 CYS B N 1
ATOM 1521 C CA . CYS B 1 56 ? -10.836 56.710 -2.959 1.00 21.90 56 CYS B CA 1
ATOM 1522 C C . CYS B 1 56 ? -11.184 57.024 -1.522 1.00 16.95 56 CYS B C 1
ATOM 1523 O O . CYS B 1 56 ? -12.107 57.790 -1.269 1.00 19.19 56 CYS B O 1
ATOM 1526 N N . ASP B 1 57 ? -10.487 56.419 -0.567 1.00 18.05 57 ASP B N 1
ATOM 1527 C CA . ASP B 1 57 ? -10.887 56.673 0.811 1.00 25.07 57 ASP B CA 1
ATOM 1528 C C . ASP B 1 57 ? -9.974 57.604 1.579 1.00 23.84 57 ASP B C 1
ATOM 1529 O O . ASP B 1 57 ? -10.263 57.937 2.703 1.00 23.62 57 ASP B O 1
ATOM 1534 N N . ARG B 1 58 ? -8.919 58.091 0.932 1.00 19.42 58 ARG B N 1
ATOM 1535 C CA . ARG B 1 58 ? -8.017 59.015 1.591 1.00 22.31 58 ARG B CA 1
ATOM 1536 C C . ARG B 1 58 ? -7.413 60.007 0.605 1.00 25.39 58 ARG B C 1
ATOM 1537 O O . ARG B 1 58 ? -6.593 59.624 -0.198 1.00 24.94 58 ARG B O 1
ATOM 1545 N N . PRO B 1 59 ? -7.883 61.270 0.599 1.00 23.42 59 PRO B N 1
ATOM 1546 C CA . PRO B 1 59 ? -9.062 61.701 1.347 1.00 25.91 59 PRO B CA 1
ATOM 1547 C C . PRO B 1 59 ? -10.326 61.035 0.767 1.00 20.18 59 PRO B C 1
ATOM 1548 O O . PRO B 1 59 ? -10.404 60.740 -0.436 1.00 17.88 59 PRO B O 1
ATOM 1552 N N . PRO B 1 60 ? -11.313 60.798 1.621 1.00 17.84 60 PRO B N 1
ATOM 1553 C CA . PRO B 1 60 ? -12.528 60.139 1.165 1.00 21.48 60 PRO B CA 1
ATOM 1554 C C . PRO B 1 60 ? -13.267 61.031 0.167 1.00 22.17 60 PRO B C 1
ATOM 1555 O O . PRO B 1 60 ? -13.738 62.136 0.466 1.00 16.33 60 PRO B O 1
ATOM 1559 N N . THR B 1 61 ? -13.388 60.494 -1.035 1.00 16.72 61 THR B N 1
ATOM 1560 C CA . THR B 1 61 ? -13.813 61.255 -2.193 1.00 15.50 61 THR B CA 1
ATOM 1561 C C . THR B 1 61 ? -14.832 60.450 -2.959 1.00 16.70 61 THR B C 1
ATOM 1562 O O . THR B 1 61 ? -14.659 59.217 -3.186 1.00 15.62 61 THR B O 1
ATOM 1566 N N . VAL B 1 62 ? -15.891 61.146 -3.363 1.00 15.04 62 VAL B N 1
ATOM 1567 C CA . VAL B 1 62 ? -16.848 60.624 -4.315 1.00 13.55 62 VAL B CA 1
ATOM 1568 C C . VAL B 1 62 ? -16.857 61.529 -5.557 1.00 16.98 62 VAL B C 1
ATOM 1569 O O . VAL B 1 62 ? -16.317 62.641 -5.516 1.00 15.88 62 VAL B O 1
ATOM 1573 N N . LEU B 1 63 ? -17.449 61.057 -6.657 1.00 12.17 63 LEU B N 1
ATOM 1574 C CA . LEU B 1 63 ? -17.682 61.919 -7.814 1.00 12.45 63 LEU B CA 1
ATOM 1575 C C . LEU B 1 63 ? -19.131 61.774 -8.279 1.00 15.14 63 LEU B C 1
ATOM 1576 O O . LEU B 1 63 ? -19.803 60.772 -8.009 1.00 18.37 63 LEU B O 1
ATOM 1581 N N . LEU B 1 64 ? -19.612 62.799 -8.964 1.00 14.25 64 LEU B N 1
ATOM 1582 C CA . LEU B 1 64 ? -20.924 62.757 -9.516 1.00 13.13 64 LEU B CA 1
ATOM 1583 C C . LEU B 1 64 ? -20.820 63.521 -10.827 1.00 14.98 64 LEU B C 1
ATOM 1584 O O . LEU B 1 64 ? -20.019 64.458 -10.960 1.00 15.55 64 LEU B O 1
ATOM 1589 N N . CYS B 1 65 ? -21.610 63.096 -11.795 1.00 12.73 65 CYS B N 1
ATOM 1590 C CA . CYS B 1 65 ? -21.601 63.701 -13.110 1.00 12.08 65 CYS B CA 1
ATOM 1591 C C . CYS B 1 65 ? -22.954 64.304 -13.336 1.00 14.43 65 CYS B C 1
ATOM 1592 O O . CYS B 1 65 ? -23.983 63.593 -13.278 1.00 13.98 65 CYS B O 1
ATOM 1595 N N . ILE B 1 66 ? -22.970 65.599 -13.645 1.00 12.19 66 ILE B N 1
ATOM 1596 C CA . ILE B 1 66 ? -24.249 66.263 -13.863 1.00 17.64 66 ILE B CA 1
ATOM 1597 C C . ILE B 1 66 ? -24.176 67.117 -15.096 1.00 15.98 66 ILE B C 1
ATOM 1598 O O . ILE B 1 66 ? -23.138 67.712 -15.404 1.00 14.64 66 ILE B O 1
ATOM 1603 N N . ASN B 1 67 ? -25.306 67.189 -15.795 1.00 16.25 67 ASN B N 1
ATOM 1604 C CA . ASN B 1 67 ? -25.370 67.958 -17.025 1.00 15.60 67 ASN B CA 1
ATOM 1605 C C . ASN B 1 67 ? -25.195 69.455 -16.751 1.00 17.83 67 ASN B C 1
ATOM 1606 O O . ASN B 1 67 ? -25.900 70.017 -15.944 1.00 20.17 67 ASN B O 1
ATOM 1611 N N . ARG B 1 68 ? -24.245 70.097 -17.427 1.00 14.80 68 ARG B N 1
ATOM 1612 C CA . ARG B 1 68 ? -23.970 71.524 -17.216 1.00 20.10 68 ARG B CA 1
ATOM 1613 C C . ARG B 1 68 ? -25.150 72.468 -17.457 1.00 26.44 68 ARG B C 1
ATOM 1614 O O . ARG B 1 68 ? -25.200 73.551 -16.889 1.00 32.96 68 ARG B O 1
ATOM 1622 N N . LYS B 1 69 ? -26.079 72.045 -18.302 1.00 26.71 69 LYS B N 1
ATOM 1623 C CA . LYS B 1 69 ? -27.297 72.792 -18.587 1.00 40.19 69 LYS B CA 1
ATOM 1624 C C . LYS B 1 69 ? -28.337 72.775 -17.443 1.00 38.19 69 LYS B C 1
ATOM 1625 O O . LYS B 1 69 ? -29.334 73.462 -17.520 1.00 34.58 69 LYS B O 1
ATOM 1631 N N . SER B 1 70 ? -28.164 71.954 -16.418 1.00 35.97 70 SER B N 1
ATOM 1632 C CA . SER B 1 70 ? -29.114 71.992 -15.295 1.00 25.57 70 SER B CA 1
ATOM 1633 C C . SER B 1 70 ? -29.028 73.311 -14.596 1.00 30.52 70 SER B C 1
ATOM 1634 O O . SER B 1 70 ? -27.938 73.871 -14.399 1.00 28.01 70 SER B O 1
ATOM 1637 N N . TYR B 1 71 ? -30.191 73.781 -14.167 1.00 35.25 71 TYR B N 1
ATOM 1638 C CA . TYR B 1 71 ? -30.310 74.943 -13.298 1.00 33.76 71 TYR B CA 1
ATOM 1639 C C . TYR B 1 71 ? -29.512 74.681 -12.030 1.00 19.68 71 TYR B C 1
ATOM 1640 O O . TYR B 1 71 ? -28.780 75.540 -11.548 1.00 31.46 71 TYR B O 1
ATOM 1649 N N . ALA B 1 72 ? -29.631 73.465 -11.511 1.00 16.43 72 ALA B N 1
ATOM 1650 C CA . ALA B 1 72 ? -28.944 73.148 -10.281 1.00 26.17 72 ALA B CA 1
ATOM 1651 C C . ALA B 1 72 ? -27.412 73.123 -10.460 1.00 16.99 72 ALA B C 1
ATOM 1652 O O . ALA B 1 72 ? -26.687 73.396 -9.509 1.00 16.38 72 ALA B O 1
ATOM 1654 N N . ALA B 1 73 ? -26.932 72.792 -11.652 1.00 19.05 73 ALA B N 1
ATOM 1655 C CA . ALA B 1 73 ? -25.489 72.497 -11.778 1.00 17.03 73 ALA B CA 1
ATOM 1656 C C . ALA B 1 73 ? -24.672 73.742 -11.488 1.00 14.97 73 ALA B C 1
ATOM 1657 O O . ALA B 1 73 ? -23.668 73.649 -10.790 1.00 17.12 73 ALA B O 1
ATOM 1659 N N . GLY B 1 74 ? -25.063 74.898 -12.027 1.00 14.36 74 GLY B N 1
ATOM 1660 C CA . GLY B 1 74 ? -24.283 76.105 -11.792 1.00 14.59 74 GLY B CA 1
ATOM 1661 C C . GLY B 1 74 ? -24.312 76.514 -10.328 1.00 17.58 74 GLY B C 1
ATOM 1662 O O . GLY B 1 74 ? -23.301 76.948 -9.784 1.00 16.95 74 GLY B O 1
ATOM 1663 N N . ILE B 1 75 ? -25.466 76.395 -9.678 1.00 15.71 75 ILE B N 1
ATOM 1664 C CA . ILE B 1 75 ? -25.577 76.735 -8.247 1.00 13.92 75 ILE B CA 1
ATOM 1665 C C . ILE B 1 75 ? -24.697 75.804 -7.382 1.00 13.69 75 ILE B C 1
ATOM 1666 O O . ILE B 1 75 ? -24.025 76.241 -6.475 1.00 14.62 75 ILE B O 1
ATOM 1671 N N . ILE B 1 76 ? -24.777 74.494 -7.632 1.00 13.28 76 ILE B N 1
ATOM 1672 C CA . ILE B 1 76 ? -23.910 73.544 -6.949 1.00 12.91 76 ILE B CA 1
ATOM 1673 C C . ILE B 1 76 ? -22.428 73.963 -7.134 1.00 18.16 76 ILE B C 1
ATOM 1674 O O . ILE B 1 76 ? -21.667 74.063 -6.156 1.00 14.34 76 ILE B O 1
ATOM 1679 N N . LYS B 1 77 ? -22.008 74.228 -8.374 1.00 11.42 77 LYS B N 1
ATOM 1680 C CA . LYS B 1 77 ? -20.564 74.498 -8.582 1.00 13.20 77 LYS B CA 1
ATOM 1681 C C . LYS B 1 77 ? -20.133 75.830 -7.975 1.00 14.72 77 LYS B C 1
ATOM 1682 O O . LYS B 1 77 ? -19.058 75.915 -7.392 1.00 15.04 77 LYS B O 1
ATOM 1688 N N . SER B 1 78 ? -20.988 76.866 -8.053 1.00 13.13 78 SER B N 1
ATOM 1689 C CA . SER B 1 78 ? -20.646 78.151 -7.435 1.00 13.40 78 SER B CA 1
ATOM 1690 C C . SER B 1 78 ? -20.698 78.123 -5.885 1.00 16.15 78 SER B C 1
ATOM 1691 O O . SER B 1 78 ? -19.918 78.798 -5.231 1.00 14.69 78 SER B O 1
ATOM 1694 N N . ASN B 1 79 ? -21.620 77.352 -5.298 1.00 11.55 79 ASN B N 1
ATOM 1695 C CA . ASN B 1 79 ? -21.660 77.214 -3.841 1.00 15.57 79 ASN B CA 1
ATOM 1696 C C . ASN B 1 79 ? -20.452 76.453 -3.347 1.00 17.00 79 ASN B C 1
ATOM 1697 O O . ASN B 1 79 ? -19.974 76.718 -2.252 1.00 14.63 79 ASN B O 1
ATOM 1702 N N . GLY B 1 80 ? -19.956 75.482 -4.116 1.00 15.58 80 GLY B N 1
ATOM 1703 C CA . GLY B 1 80 ? -18.721 74.824 -3.680 1.00 14.77 80 GLY B CA 1
ATOM 1704 C C . GLY B 1 80 ? -18.924 73.704 -2.652 1.00 16.77 80 GLY B C 1
ATOM 1705 O O . GLY B 1 80 ? -17.947 73.065 -2.207 1.00 16.02 80 GLY B O 1
ATOM 1706 N N . VAL B 1 81 ? -20.181 73.451 -2.273 1.00 13.07 81 VAL B N 1
ATOM 1707 C CA . VAL B 1 81 ? -20.493 72.395 -1.303 1.00 12.56 81 VAL B CA 1
ATOM 1708 C C . VAL B 1 81 ? -21.729 71.634 -1.791 1.00 17.24 81 VAL B C 1
ATOM 1709 O O . VAL B 1 81 ? -22.511 72.156 -2.558 1.00 15.28 81 VAL B O 1
ATOM 1713 N N . LEU B 1 82 ? -21.889 70.388 -1.382 1.00 16.73 82 LEU B N 1
ATOM 1714 C CA . LEU B 1 82 ? -23.031 69.606 -1.844 1.00 16.48 82 LEU B CA 1
ATOM 1715 C C . LEU B 1 82 ? -23.193 68.382 -0.972 1.00 16.12 82 LEU B C 1
ATOM 1716 O O . LEU B 1 82 ? -22.273 67.994 -0.258 1.00 18.14 82 LEU B O 1
ATOM 1721 N N . SER B 1 83 ? -24.371 67.779 -1.027 1.00 17.49 83 SER B N 1
ATOM 1722 C CA . SER B 1 83 ? -24.577 66.481 -0.409 1.00 17.65 83 SER B CA 1
ATOM 1723 C C . SER B 1 83 ? -24.936 65.471 -1.479 1.00 15.61 83 SER B C 1
ATOM 1724 O O . SER B 1 83 ? -25.541 65.838 -2.480 1.00 16.31 83 SER B O 1
ATOM 1727 N N . VAL B 1 84 ? -24.595 64.202 -1.239 1.00 13.70 84 VAL B N 1
ATOM 1728 C CA . VAL B 1 84 ? -25.042 63.114 -2.094 1.00 18.09 84 VAL B CA 1
ATOM 1729 C C . VAL B 1 84 ? -25.900 62.253 -1.209 1.00 17.91 84 VAL B C 1
ATOM 1730 O O . VAL B 1 84 ? -25.452 61.815 -0.151 1.00 15.56 84 VAL B O 1
ATOM 1734 N N . ASN B 1 85 ? -27.134 62.018 -1.638 1.00 14.40 85 ASN B N 1
ATOM 1735 C CA . ASN B 1 85 ? -28.094 61.325 -0.779 1.00 15.31 85 ASN B CA 1
ATOM 1736 C C . ASN B 1 85 ? -28.595 60.105 -1.515 1.00 13.97 85 ASN B C 1
ATOM 1737 O O . ASN B 1 85 ? -29.359 60.232 -2.477 1.00 18.36 85 ASN B O 1
ATOM 1742 N N . TRP B 1 86 ? -28.175 58.936 -1.053 1.00 13.77 86 TRP B N 1
ATOM 1743 C CA . TRP B 1 86 ? -28.623 57.690 -1.671 1.00 15.10 86 TRP B CA 1
ATOM 1744 C C . TRP B 1 86 ? -29.984 57.384 -1.078 1.00 23.27 86 TRP B C 1
ATOM 1745 O O . TRP B 1 86 ? -30.102 57.164 0.133 1.00 18.70 86 TRP B O 1
ATOM 1756 N N . LEU B 1 87 ? -31.011 57.390 -1.916 1.00 18.73 87 LEU B N 1
ATOM 1757 C CA . LEU B 1 87 ? -32.387 57.254 -1.427 1.00 18.58 87 LEU B CA 1
ATOM 1758 C C . LEU B 1 87 ? -32.756 55.815 -1.070 1.00 20.26 87 LEU B C 1
ATOM 1759 O O . LEU B 1 87 ? -32.232 54.861 -1.644 1.00 19.85 87 LEU B O 1
ATOM 1764 N N . ALA B 1 88 ? -33.692 55.661 -0.133 1.00 26.88 88 ALA B N 1
ATOM 1765 C CA . ALA B 1 88 ? -34.158 54.349 0.290 1.00 22.95 88 ALA B CA 1
ATOM 1766 C C . ALA B 1 88 ? -35.386 53.948 -0.509 1.00 22.63 88 ALA B C 1
ATOM 1767 O O . ALA B 1 88 ? -36.002 54.790 -1.170 1.00 24.94 88 ALA B O 1
ATOM 1769 N N . ALA B 1 89 ? -35.740 52.664 -0.434 1.00 23.74 89 ALA B N 1
ATOM 1770 C CA . ALA B 1 89 ? -36.795 52.085 -1.268 1.00 25.18 89 ALA B CA 1
ATOM 1771 C C . ALA B 1 89 ? -38.101 52.853 -1.189 1.00 24.83 89 ALA B C 1
ATOM 1772 O O . ALA B 1 89 ? -38.786 52.958 -2.200 1.00 26.34 89 ALA B O 1
ATOM 1774 N N . GLY B 1 90 ? -38.411 53.420 -0.021 1.00 23.15 90 GLY B N 1
ATOM 1775 C CA . GLY B 1 90 ? -39.661 54.167 0.163 1.00 32.53 90 GLY B CA 1
ATOM 1776 C C . GLY B 1 90 ? -39.666 55.626 -0.309 1.00 33.11 90 GLY B C 1
ATOM 1777 O O . GLY B 1 90 ? -40.628 56.383 -0.085 1.00 30.16 90 GLY B O 1
ATOM 1778 N N . GLN B 1 91 ? -38.603 56.047 -0.982 1.00 23.94 91 GLN B N 1
ATOM 1779 C CA . GLN B 1 91 ? -38.459 57.461 -1.260 1.00 26.84 91 GLN B CA 1
ATOM 1780 C C . GLN B 1 91 ? -38.575 57.829 -2.732 1.00 27.36 91 GLN B C 1
ATOM 1781 O O . GLN B 1 91 ? -38.038 58.861 -3.173 1.00 24.81 91 GLN B O 1
ATOM 1787 N N . ALA B 1 92 ? -39.288 57.019 -3.506 1.00 25.77 92 ALA B N 1
ATOM 1788 C CA . ALA B 1 92 ? -39.466 57.360 -4.918 1.00 26.62 92 ALA B CA 1
ATOM 1789 C C . ALA B 1 92 ? -40.079 58.758 -5.108 1.00 29.57 92 ALA B C 1
ATOM 1790 O O . ALA B 1 92 ? -39.785 59.479 -6.092 1.00 24.55 92 ALA B O 1
ATOM 1792 N N . VAL B 1 93 ? -40.916 59.200 -4.180 1.00 23.89 93 VAL B N 1
ATOM 1793 C CA . VAL B 1 93 ? -41.472 60.554 -4.391 1.00 23.72 93 VAL B CA 1
ATOM 1794 C C . VAL B 1 93 ? -40.417 61.672 -4.321 1.00 27.88 93 VAL B C 1
ATOM 1795 O O . VAL B 1 93 ? -40.527 62.689 -5.021 1.00 27.72 93 VAL B O 1
ATOM 1799 N N . ILE B 1 94 ? -39.402 61.506 -3.482 1.00 23.78 94 ILE B N 1
ATOM 1800 C CA . ILE B 1 94 ? -38.297 62.482 -3.473 1.00 24.03 94 ILE B CA 1
ATOM 1801 C C . ILE B 1 94 ? -37.533 62.476 -4.830 1.00 21.88 94 ILE B C 1
ATOM 1802 O O . ILE B 1 94 ? -37.277 63.520 -5.439 1.00 25.96 94 ILE B O 1
ATOM 1807 N N . SER B 1 95 ? -37.218 61.289 -5.319 1.00 20.77 95 SER B N 1
ATOM 1808 C CA . SER B 1 95 ? -36.566 61.175 -6.615 1.00 23.44 95 SER B CA 1
ATOM 1809 C C . SER B 1 95 ? -37.403 61.903 -7.661 1.00 24.45 95 SER B C 1
ATOM 1810 O O . SER B 1 95 ? -36.895 62.733 -8.420 1.00 22.71 95 SER B O 1
ATOM 1813 N N . GLN B 1 96 ? -38.694 61.558 -7.731 1.00 23.61 96 GLN B N 1
ATOM 1814 C CA . GLN B 1 96 ? -39.624 62.192 -8.674 1.00 24.08 96 GLN B CA 1
ATOM 1815 C C . GLN B 1 96 ? -39.601 63.730 -8.604 1.00 33.72 96 GLN B C 1
ATOM 1816 O O . GLN B 1 96 ? -39.425 64.437 -9.619 1.00 32.15 96 GLN B O 1
ATOM 1822 N N . THR B 1 97 ? -39.818 64.247 -7.407 1.00 21.33 97 THR B N 1
ATOM 1823 C CA . THR 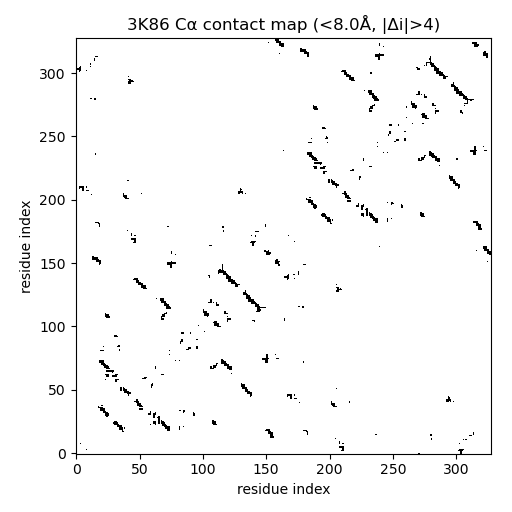B 1 97 ? -39.719 65.691 -7.179 1.00 25.05 97 THR B CA 1
ATOM 1824 C C . THR B 1 97 ? -38.416 66.342 -7.695 1.00 24.57 97 THR B C 1
ATOM 1825 O O . THR B 1 97 ? -38.439 67.426 -8.286 1.00 29.19 97 THR B O 1
ATOM 1829 N N . PHE B 1 98 ? -37.282 65.696 -7.469 1.00 25.93 98 PHE B N 1
ATOM 1830 C CA . PHE B 1 98 ? -35.990 66.295 -7.865 1.00 29.07 98 PHE B CA 1
ATOM 1831 C C . PHE B 1 98 ? -35.571 65.981 -9.306 1.00 33.68 98 PHE B C 1
ATOM 1832 O O . PHE B 1 98 ? -34.507 66.414 -9.803 1.00 32.74 98 PHE B O 1
ATOM 1840 N N . ALA B 1 99 ? -36.411 65.212 -9.972 1.00 28.41 99 ALA B N 1
ATOM 1841 C CA . ALA B 1 99 ? -36.232 64.982 -11.403 1.00 41.97 99 ALA B CA 1
ATOM 1842 C C . ALA B 1 99 ? -37.171 65.934 -12.122 1.00 35.70 99 ALA B C 1
ATOM 1843 O O . ALA B 1 99 ? -37.288 65.921 -13.341 1.00 44.77 99 ALA B O 1
ATOM 1845 N N . GLY B 1 100 ? -37.854 66.758 -11.331 1.00 41.77 100 GLY B N 1
ATOM 1846 C CA . GLY B 1 100 ? -38.665 67.845 -11.851 1.00 30.98 100 GLY B CA 1
ATOM 1847 C C . GLY B 1 100 ? -40.127 67.507 -12.057 1.00 39.90 100 GLY B C 1
ATOM 1848 O O . GLY B 1 100 ? -40.869 68.313 -12.600 1.00 37.12 100 GLY B O 1
ATOM 1849 N N . VAL B 1 101 ? -40.549 66.317 -11.648 1.00 36.04 101 VAL B N 1
ATOM 1850 C CA . VAL B 1 101 ? -41.970 65.971 -11.725 1.00 37.41 101 VAL B CA 1
ATOM 1851 C C . VAL B 1 101 ? -42.814 66.868 -10.817 1.00 39.23 101 VAL B C 1
ATOM 1852 O O . VAL B 1 101 ? -42.602 66.914 -9.619 1.00 39.21 101 VAL B O 1
ATOM 1856 N N . GLY B 1 102 ? -43.790 67.569 -11.386 1.00 46.67 102 GLY B N 1
ATOM 1857 C CA . GLY B 1 102 ? -44.674 68.415 -10.593 1.00 45.49 102 GLY B CA 1
ATOM 1858 C C . GLY B 1 102 ? -44.139 69.831 -10.491 1.00 42.27 102 GLY B C 1
ATOM 1859 O O . GLY B 1 102 ? -44.718 70.703 -9.840 1.00 43.77 102 GLY B O 1
ATOM 1860 N N . SER B 1 103 ? -43.002 70.050 -11.142 1.00 44.38 103 SER B N 1
ATOM 1861 C CA . SER B 1 103 ? -42.402 71.381 -11.219 1.00 51.52 103 SER B CA 1
ATOM 1862 C C . SER B 1 103 ? -42.320 72.122 -9.870 1.00 50.58 103 SER B C 1
ATOM 1863 O O . SER B 1 103 ? -42.491 73.341 -9.812 1.00 45.73 103 SER B O 1
ATOM 1866 N N . VAL B 1 104 ? -42.031 71.390 -8.794 1.00 41.53 104 VAL B N 1
ATOM 1867 C CA . VAL B 1 104 ? -42.003 71.979 -7.448 1.00 45.15 104 VAL B CA 1
ATOM 1868 C C . VAL B 1 104 ? -40.894 73.009 -7.336 1.00 34.13 104 VAL B C 1
ATOM 1869 O O . VAL B 1 104 ? -39.764 72.741 -7.721 1.00 35.69 104 VAL B O 1
ATOM 1873 N N . PRO B 1 105 ? -41.216 74.219 -6.854 1.00 34.09 105 PRO B N 1
ATOM 1874 C CA . PRO B 1 105 ? -40.156 75.231 -6.780 1.00 36.42 105 PRO B CA 1
ATOM 1875 C C . PRO B 1 105 ? -38.997 74.725 -5.923 1.00 26.65 105 PRO B C 1
ATOM 1876 O O . PRO B 1 105 ? -39.208 74.008 -4.927 1.00 34.87 105 PRO B O 1
ATOM 1880 N N . MET B 1 106 ? -37.791 75.100 -6.321 1.00 23.60 106 MET B N 1
ATOM 1881 C CA . MET B 1 106 ? -36.574 74.567 -5.750 1.00 24.61 106 MET B CA 1
ATOM 1882 C C . MET B 1 106 ? -36.525 74.713 -4.218 1.00 32.49 106 MET B C 1
ATOM 1883 O O . MET B 1 106 ? -36.342 73.733 -3.510 1.00 27.61 106 MET B O 1
ATOM 1888 N N . GLU B 1 107 ? -36.698 75.927 -3.703 1.00 24.16 107 GLU B N 1
ATOM 1889 C CA . GLU B 1 107 ? -36.659 76.122 -2.253 1.00 31.33 107 GLU B CA 1
ATOM 1890 C C . GLU B 1 107 ? -37.675 75.273 -1.525 1.00 23.91 107 GLU B C 1
ATOM 1891 O O . GLU B 1 107 ? -37.375 74.702 -0.466 1.00 25.52 107 GLU B O 1
ATOM 1897 N N . GLU B 1 108 ? -38.856 75.152 -2.105 1.00 24.48 108 GLU B N 1
ATOM 1898 C CA . GLU B 1 108 ? -39.929 74.381 -1.479 1.00 24.41 108 GLU B CA 1
ATOM 1899 C C . GLU B 1 108 ? -39.594 72.881 -1.387 1.00 30.28 108 GLU B C 1
ATOM 1900 O O . GLU B 1 108 ? -40.029 72.192 -0.457 1.00 25.26 108 GLU B O 1
ATOM 1906 N N . ARG B 1 109 ? -38.809 72.377 -2.336 1.00 25.81 109 ARG B N 1
ATOM 1907 C CA . ARG B 1 109 ? -38.316 70.982 -2.246 1.00 24.82 109 ARG B CA 1
ATOM 1908 C C . ARG B 1 109 ? -37.600 70.674 -0.920 1.00 21.61 109 ARG B C 1
ATOM 1909 O O . ARG B 1 109 ? -37.577 69.523 -0.451 1.00 23.88 109 ARG B O 1
ATOM 1917 N N . PHE B 1 110 ? -37.006 71.696 -0.320 1.00 20.15 110 PHE B N 1
ATOM 1918 C CA . PHE B 1 110 ? -36.243 71.521 0.921 1.00 17.70 110 PHE B CA 1
ATOM 1919 C C . PHE B 1 110 ? -37.030 71.915 2.204 1.00 25.42 110 PHE B C 1
ATOM 1920 O O . PHE B 1 110 ? -36.490 71.894 3.309 1.00 20.07 110 PHE B O 1
ATOM 1928 N N . ALA B 1 111 ? -38.312 72.250 2.058 1.00 23.27 111 ALA B N 1
ATOM 1929 C CA . ALA B 1 111 ? -39.104 72.766 3.211 1.00 24.54 111 ALA B CA 1
ATOM 1930 C C . ALA B 1 111 ? -39.314 71.697 4.256 1.00 19.12 111 ALA B C 1
ATOM 1931 O O . ALA B 1 111 ? -39.344 71.968 5.453 1.00 28.89 111 ALA B O 1
ATOM 1933 N N . ASP B 1 112 ? -39.466 70.472 3.778 1.00 26.45 112 ASP B N 1
ATOM 1934 C CA . ASP B 1 112 ? -39.716 69.309 4.618 1.00 29.02 112 ASP B CA 1
ATOM 1935 C C . ASP B 1 112 ? -38.585 69.140 5.613 1.00 33.78 112 ASP B C 1
ATOM 1936 O O . ASP B 1 112 ? -37.405 69.287 5.266 1.00 28.25 112 ASP B O 1
ATOM 1941 N N . LYS B 1 113 ? -38.910 68.820 6.859 1.00 26.12 113 LYS B N 1
ATOM 1942 C CA . LYS B 1 113 ? -37.873 68.837 7.890 1.00 32.04 113 LYS B CA 1
ATOM 1943 C C . LYS B 1 113 ? -36.908 67.623 7.884 1.00 31.73 113 LYS B C 1
ATOM 1944 O O . LYS B 1 113 ? -35.949 67.566 8.655 1.00 35.06 113 LYS B O 1
ATOM 1950 N N . GLY B 1 114 ? -37.141 66.660 7.003 1.00 26.56 114 GLY B N 1
ATOM 1951 C CA . GLY B 1 114 ? -36.171 65.588 6.847 1.00 26.82 114 GLY B CA 1
ATOM 1952 C C . GLY B 1 114 ? -34.899 66.115 6.163 1.00 33.90 114 GLY B C 1
ATOM 1953 O O . GLY B 1 114 ? -33.864 65.449 6.148 1.00 32.73 114 GLY B O 1
ATOM 1954 N N . TRP B 1 115 ? -34.980 67.311 5.583 1.00 23.06 115 TRP B N 1
ATOM 1955 C CA . TRP B 1 115 ? -33.800 67.975 5.025 1.00 22.93 115 TRP B CA 1
ATOM 1956 C C . TRP B 1 115 ? -33.185 68.891 6.077 1.00 25.67 115 TRP B C 1
ATOM 1957 O O . TRP B 1 115 ? -33.838 69.853 6.528 1.00 26.51 115 TRP B O 1
ATOM 1968 N N . GLN B 1 116 ? -31.925 68.637 6.440 1.00 20.98 116 GLN B N 1
ATOM 1969 C CA . GLN B 1 116 ? -31.228 69.443 7.444 1.00 21.24 116 GLN B CA 1
ATOM 1970 C C . GLN B 1 116 ? -29.798 69.719 7.015 1.00 25.03 116 GLN B C 1
ATOM 1971 O O . GLN B 1 116 ? -29.222 68.969 6.220 1.00 25.45 116 GLN B O 1
ATOM 1977 N N . THR B 1 117 ? -29.165 70.707 7.622 1.00 19.10 117 THR B N 1
ATOM 1978 C CA . THR B 1 117 ? -27.726 70.852 7.422 1.00 17.05 117 THR B CA 1
ATOM 1979 C C . THR B 1 117 ? -27.028 69.957 8.410 1.00 25.97 117 THR B C 1
ATOM 1980 O O . THR B 1 117 ? -27.609 69.579 9.424 1.00 22.31 117 THR B O 1
ATOM 1984 N N . ILE B 1 118 ? -25.774 69.640 8.099 1.00 18.64 118 ILE B N 1
ATOM 1985 C CA . ILE B 1 118 ? -24.886 68.891 8.983 1.00 16.59 118 ILE B CA 1
ATOM 1986 C C . ILE B 1 118 ? -23.662 69.714 9.187 1.00 25.55 118 ILE B C 1
ATOM 1987 O O . ILE B 1 118 ? -23.548 70.326 10.238 1.00 26.60 118 ILE B O 1
ATOM 1992 N N . ALA B 1 119 ? -22.769 69.795 8.185 1.00 22.08 119 ALA B N 1
ATOM 1993 C CA . ALA B 1 119 ? -21.506 70.511 8.337 1.00 24.71 119 ALA B CA 1
ATOM 1994 C C . ALA B 1 119 ? -21.293 71.632 7.331 1.00 30.43 119 ALA B C 1
ATOM 1995 O O . ALA B 1 119 ? -20.890 72.693 7.713 1.00 24.63 119 ALA B O 1
ATOM 1997 N N . THR B 1 120 ? -21.523 71.397 6.044 1.00 22.42 120 THR B N 1
ATOM 1998 C CA . THR B 1 120 ? -21.212 72.430 5.069 1.00 21.03 120 THR B CA 1
ATOM 1999 C C . THR B 1 120 ? -22.246 73.507 4.872 1.00 22.06 120 THR B C 1
ATOM 2000 O O . THR B 1 120 ? -21.910 74.531 4.342 1.00 23.94 120 THR B O 1
ATOM 2004 N N . GLY B 1 121 ? -23.496 73.263 5.250 1.00 19.23 121 GLY B N 1
ATOM 2005 C CA . GLY B 1 121 ? -24.615 74.094 4.841 1.00 19.28 121 GLY B CA 1
ATOM 2006 C C . GLY B 1 121 ? -25.463 73.456 3.710 1.00 18.88 121 GLY B C 1
ATOM 2007 O O . GLY B 1 121 ? -26.603 73.880 3.435 1.00 21.26 121 GLY B O 1
ATOM 2008 N N . ALA B 1 122 ? -24.915 72.460 3.009 1.00 21.04 122 ALA B N 1
ATOM 2009 C CA . ALA B 1 122 ? -25.746 71.746 2.021 1.00 20.04 122 ALA B CA 1
ATOM 2010 C C . ALA B 1 122 ? -26.896 71.027 2.742 1.00 16.04 122 ALA B C 1
ATOM 2011 O O . ALA B 1 122 ? -26.674 70.490 3.819 1.00 20.67 122 ALA B O 1
ATOM 2013 N N . PRO B 1 123 ? -28.101 70.995 2.150 1.00 14.83 123 PRO B N 1
ATOM 2014 C CA . PRO B 1 123 ? -29.225 70.227 2.704 1.00 16.03 123 PRO B CA 1
ATOM 2015 C C . PRO B 1 123 ? -28.892 68.737 2.634 1.00 27.54 123 PRO B C 1
ATOM 2016 O O . PRO B 1 123 ? -28.523 68.265 1.561 1.00 23.81 123 PRO B O 1
ATOM 2020 N N . TYR B 1 124 ? -28.978 68.038 3.764 1.00 17.31 124 TYR B N 1
ATOM 2021 C CA . TYR B 1 124 ? -28.694 66.588 3.879 1.00 18.13 124 TYR B CA 1
ATOM 2022 C C . TYR B 1 124 ? -30.035 65.905 4.132 1.00 28.28 124 TYR B C 1
ATOM 2023 O O . TYR B 1 124 ? -30.794 66.355 4.985 1.00 18.66 124 TYR B O 1
ATOM 2032 N N . ARG B 1 125 ? -30.338 64.819 3.412 1.00 18.40 125 ARG B N 1
ATOM 2033 C CA . ARG B 1 125 ? -31.611 64.119 3.654 1.00 22.14 125 ARG B CA 1
ATOM 2034 C C . ARG B 1 125 ? -31.377 63.077 4.751 1.00 33.72 125 ARG B C 1
ATOM 2035 O O . ARG B 1 125 ? -30.747 62.029 4.528 1.00 19.21 125 ARG B O 1
ATOM 2043 N N . MET B 1 126 ? -31.845 63.386 5.951 1.00 22.84 126 MET B N 1
ATOM 2044 C CA . MET B 1 126 ? -31.369 62.666 7.131 1.00 22.70 126 MET B CA 1
ATOM 2045 C C . MET B 1 126 ? -31.911 61.233 7.166 1.00 24.23 126 MET B C 1
ATOM 2046 O O . MET B 1 126 ? -31.361 60.367 7.834 1.00 27.77 126 MET B O 1
ATOM 2051 N N . A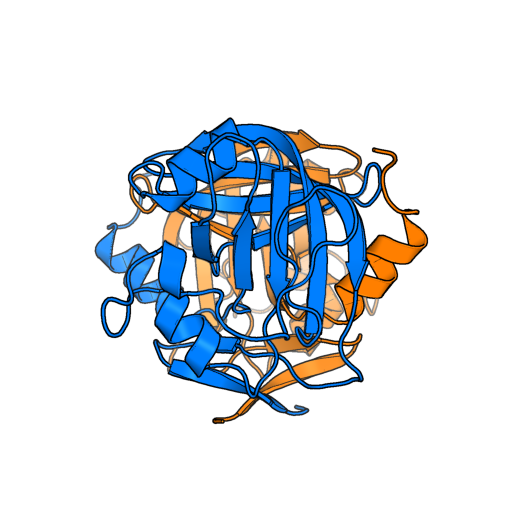SP B 1 127 ? -32.984 60.995 6.432 1.00 23.36 127 ASP B N 1
ATOM 2052 C CA . ASP B 1 127 ? -33.556 59.671 6.403 1.00 25.76 127 ASP B CA 1
ATOM 2053 C C . ASP B 1 127 ? -33.151 58.929 5.136 1.00 31.63 127 ASP B C 1
ATOM 2054 O O . ASP B 1 127 ? -33.734 57.912 4.811 1.00 25.42 127 ASP B O 1
ATOM 2059 N N . ALA B 1 128 ? -32.158 59.415 4.405 1.00 22.70 128 ALA B N 1
ATOM 2060 C CA . ALA B 1 128 ? -31.801 58.698 3.177 1.00 20.52 128 ALA B CA 1
ATOM 2061 C C . ALA B 1 128 ? -30.996 57.515 3.630 1.00 20.81 128 ALA B C 1
ATOM 2062 O O . ALA B 1 128 ? -30.475 57.510 4.763 1.00 20.94 128 ALA B O 1
ATOM 2064 N N . ALA B 1 129 ? -30.902 56.483 2.798 1.00 21.64 129 ALA B N 1
ATOM 2065 C CA . ALA B 1 129 ? -30.054 55.360 3.181 1.00 22.49 129 ALA B CA 1
ATOM 2066 C C . ALA B 1 129 ? -28.666 55.845 3.544 1.00 24.54 129 ALA B C 1
ATOM 2067 O O . ALA B 1 129 ? -28.052 55.379 4.511 1.00 23.72 129 ALA B O 1
ATOM 2069 N N . VAL B 1 130 ? -28.124 56.756 2.742 1.00 20.21 130 VAL B N 1
ATOM 2070 C CA . VAL B 1 130 ? -26.804 57.299 3.046 1.00 19.51 130 VAL B CA 1
ATOM 2071 C C . VAL B 1 130 ? -26.809 58.738 2.585 1.00 17.83 130 VAL B C 1
ATOM 2072 O O . VAL B 1 130 ? -27.301 59.050 1.496 1.00 19.78 130 VAL B O 1
ATOM 2076 N N . SER B 1 131 ? -26.283 59.615 3.424 1.00 20.79 131 SER B N 1
ATOM 2077 C CA . SER B 1 131 ? -26.115 60.987 3.032 1.00 23.31 131 SER B CA 1
ATOM 2078 C C . SER B 1 131 ? -24.693 61.382 3.360 1.00 22.42 131 SER B C 1
ATOM 2079 O O . SER B 1 131 ? -24.260 61.223 4.507 1.00 25.38 131 SER B O 1
ATOM 2082 N N . PHE B 1 132 ? -23.958 61.860 2.361 1.00 19.53 132 PHE B N 1
ATOM 2083 C CA . PHE B 1 132 ? -22.626 62.443 2.557 1.00 18.58 132 PHE B CA 1
ATOM 2084 C C . PHE B 1 132 ? -22.667 63.931 2.329 1.00 23.20 132 PHE B C 1
ATOM 2085 O O . PHE B 1 132 ? -23.094 64.397 1.259 1.00 19.37 132 PHE B O 1
ATOM 2093 N N . ASP B 1 133 ? -22.167 64.660 3.305 1.00 19.10 133 ASP B N 1
ATOM 2094 C CA . ASP B 1 133 ? -21.979 66.089 3.223 1.00 16.66 133 ASP B CA 1
ATOM 2095 C C . ASP B 1 133 ? -20.551 66.410 2.758 1.00 22.95 133 ASP B C 1
ATOM 2096 O O . ASP B 1 133 ? -19.594 65.956 3.383 1.00 20.63 133 ASP B O 1
ATOM 2101 N N . CYS B 1 134 ? -20.405 67.229 1.710 1.00 16.94 134 CYS B N 1
ATOM 2102 C CA . CYS B 1 134 ? -19.129 67.297 0.975 1.00 15.98 134 CYS B CA 1
ATOM 2103 C C . CYS B 1 134 ? -18.724 68.674 0.530 1.00 16.43 134 CYS B C 1
ATOM 2104 O O . CYS B 1 134 ? -19.584 69.512 0.267 1.00 16.91 134 CYS B O 1
ATOM 2107 N N . THR B 1 135 ? -17.414 68.872 0.381 1.00 13.41 135 THR B N 1
ATOM 2108 C CA . THR B 1 135 ? -16.865 70.066 -0.263 1.00 16.38 135 THR B CA 1
ATOM 2109 C C . THR B 1 135 ? -16.300 69.682 -1.626 1.00 16.86 135 THR B C 1
ATOM 2110 O O . THR B 1 135 ? -15.608 68.640 -1.780 1.00 19.30 135 THR B O 1
ATOM 2114 N N . ILE B 1 136 ? -16.552 70.529 -2.610 1.00 15.69 136 ILE B N 1
ATOM 2115 C CA . ILE B 1 136 ? -16.064 70.237 -3.943 1.00 9.92 136 ILE B CA 1
ATOM 2116 C C . ILE B 1 136 ? -14.543 70.434 -3.915 1.00 13.33 136 ILE B C 1
ATOM 2117 O O . ILE B 1 136 ? -14.054 71.473 -3.447 1.00 15.41 136 ILE B O 1
ATOM 2122 N N . ALA B 1 137 ? -13.810 69.489 -4.505 1.00 11.66 137 ALA B N 1
ATOM 2123 C CA . ALA B 1 137 ? -12.338 69.566 -4.605 1.00 13.12 137 ALA B CA 1
ATOM 2124 C C . ALA B 1 137 ? -11.805 69.721 -6.048 1.00 14.78 137 ALA B C 1
ATOM 2125 O O . ALA B 1 137 ? -10.703 70.234 -6.285 1.00 15.65 137 ALA B O 1
ATOM 2127 N N . ASN B 1 138 ? -12.566 69.250 -7.024 1.00 13.22 138 ASN B N 1
ATOM 2128 C CA . ASN B 1 138 ? -12.077 69.262 -8.402 1.00 10.93 138 ASN B CA 1
ATOM 2129 C C . ASN B 1 138 ? -13.273 69.173 -9.331 1.00 15.73 138 ASN B C 1
ATOM 2130 O O . ASN B 1 138 ? -14.282 68.511 -9.007 1.00 14.16 138 ASN B O 1
ATOM 2135 N N . ILE B 1 139 ? -13.200 69.876 -10.455 1.00 12.10 139 ILE B N 1
ATOM 2136 C CA . ILE B 1 139 ? -14.265 69.752 -11.465 1.00 7.77 139 ILE B CA 1
ATOM 2137 C C . ILE B 1 139 ? -13.682 69.505 -12.819 1.00 15.46 139 ILE B C 1
ATOM 2138 O O . ILE B 1 139 ? -12.860 70.295 -13.271 1.00 13.70 139 ILE B O 1
ATOM 2143 N N . VAL B 1 140 ? -14.094 68.415 -13.478 1.00 14.36 140 VAL B N 1
ATOM 2144 C CA . VAL B 1 140 ? -13.551 68.137 -14.814 1.00 12.90 140 VAL B CA 1
ATOM 2145 C C . VAL B 1 140 ? -14.730 68.077 -15.782 1.00 15.66 140 VAL B C 1
ATOM 2146 O O . VAL B 1 140 ? -15.634 67.247 -15.619 1.00 14.83 140 VAL B O 1
ATOM 2150 N N . ASP B 1 141 ? -14.709 68.940 -16.790 1.00 13.85 141 ASP B N 1
ATOM 2151 C CA . ASP B 1 141 ? -15.831 69.032 -17.716 1.00 15.81 141 ASP B CA 1
ATOM 2152 C C . ASP B 1 141 ? -15.593 68.150 -18.936 1.00 18.78 141 ASP B C 1
ATOM 2153 O O . ASP B 1 141 ? -14.586 68.278 -19.623 1.00 11.72 141 ASP B O 1
ATOM 2158 N N . VAL B 1 142 ? -16.494 67.211 -19.143 1.00 11.44 142 VAL B N 1
ATOM 2159 C CA . VAL B 1 142 ? -16.320 66.172 -20.161 1.00 13.92 142 VAL B CA 1
ATOM 2160 C C . VAL B 1 142 ? -17.626 66.099 -20.971 1.00 17.23 142 VAL B C 1
ATOM 2161 O O . VAL B 1 142 ? -18.690 65.816 -20.406 1.00 13.53 142 VAL B O 1
ATOM 2165 N N . GLY B 1 143 ? -17.554 66.375 -22.264 1.00 14.67 143 GLY B N 1
ATOM 2166 C CA . GLY B 1 143 ? -18.765 66.413 -23.066 1.00 16.03 143 GLY B CA 1
ATOM 2167 C C . GLY B 1 143 ? -19.773 67.364 -22.440 1.00 19.10 143 GLY B C 1
ATOM 2168 O O . GLY B 1 143 ? -19.414 68.464 -22.027 1.00 16.34 143 GLY B O 1
ATOM 2169 N N . SER B 1 144 ? -21.023 66.928 -22.297 1.00 15.00 144 SER B N 1
ATOM 2170 C CA . SER B 1 144 ? -22.078 67.833 -21.796 1.00 10.98 144 SER B CA 1
ATOM 2171 C C . SER B 1 144 ? -22.067 67.967 -20.276 1.00 15.10 144 SER B C 1
ATOM 2172 O O . SER B 1 144 ? -22.809 68.768 -19.725 1.00 14.94 144 SER B O 1
ATOM 2175 N N . HIS B 1 145 ? -21.263 67.162 -19.583 1.00 13.10 145 HIS B N 1
ATOM 2176 C CA . HIS B 1 145 ? -21.383 67.064 -18.128 1.00 10.28 145 HIS B CA 1
ATOM 2177 C C . HIS B 1 145 ? -20.181 67.606 -17.365 1.00 17.51 145 HIS B C 1
ATOM 2178 O O . HIS B 1 145 ? -19.056 67.593 -17.862 1.00 15.19 145 HIS B O 1
ATOM 2185 N N . SER B 1 146 ? -20.425 68.023 -16.130 1.00 15.84 146 SER B N 1
ATOM 2186 C CA . SER B 1 146 ? -19.362 68.317 -15.208 1.00 15.78 146 SER B CA 1
ATOM 2187 C C . SER B 1 146 ? -19.193 67.111 -14.310 1.00 14.66 146 SER B C 1
ATOM 2188 O O . SER B 1 146 ? -20.141 66.660 -13.644 1.00 15.81 146 SER B O 1
ATOM 2191 N N . VAL B 1 147 ? -17.955 66.664 -14.214 1.00 12.41 147 VAL B N 1
ATOM 2192 C CA . VAL B 1 147 ? -17.583 65.572 -13.325 1.00 15.24 147 VAL B CA 1
ATOM 2193 C C . VAL B 1 147 ? -17.009 66.204 -12.080 1.00 12.72 147 VAL B C 1
ATOM 2194 O O . VAL B 1 147 ? -15.890 66.794 -12.092 1.00 11.65 147 VAL B O 1
ATOM 2198 N N . ILE B 1 148 ? -17.801 66.114 -11.018 1.00 11.06 148 ILE B N 1
ATOM 2199 C CA . ILE B 1 148 ? -17.534 66.872 -9.795 1.00 11.37 148 ILE B CA 1
ATOM 2200 C C . ILE B 1 148 ? -16.961 65.897 -8.765 1.00 12.76 148 ILE B C 1
ATOM 2201 O O . ILE B 1 148 ? -17.604 64.895 -8.424 1.00 15.06 148 ILE B O 1
ATOM 2206 N N . PHE B 1 149 ? -15.722 66.157 -8.333 1.00 14.26 149 PHE B N 1
ATOM 2207 C CA . PHE B 1 149 ? -15.067 65.373 -7.270 1.00 11.29 149 PHE B CA 1
ATOM 2208 C C . PHE B 1 149 ? -15.253 66.073 -5.932 1.00 15.35 149 PHE B C 1
ATOM 2209 O O . PHE B 1 149 ? -14.909 67.271 -5.780 1.00 15.31 149 PHE B O 1
ATOM 2217 N N . ALA B 1 150 ? -15.799 65.358 -4.954 1.00 14.21 150 ALA B N 1
ATOM 2218 C CA . ALA B 1 150 ? -16.137 66.033 -3.688 1.00 19.13 150 ALA B CA 1
ATOM 2219 C C . ALA B 1 150 ? -15.623 65.197 -2.540 1.00 20.35 150 ALA B C 1
ATOM 2220 O O . ALA B 1 150 ? -15.736 63.973 -2.602 1.00 17.68 150 ALA B O 1
ATOM 2222 N N . GLU B 1 151 ? -15.044 65.855 -1.523 1.00 17.41 151 GLU B N 1
ATOM 2223 C CA . GLU B 1 151 ? -14.508 65.158 -0.346 1.00 19.23 151 GLU B CA 1
ATOM 2224 C C . GLU B 1 151 ? -15.537 65.134 0.763 1.00 18.31 151 GLU B C 1
ATOM 2225 O O . GLU B 1 151 ? -16.200 66.135 1.007 1.00 19.98 151 GLU B O 1
ATOM 2231 N N . VAL B 1 152 ? -15.663 63.999 1.424 1.00 15.64 152 VAL B N 1
ATOM 2232 C CA . VAL B 1 152 ? -16.749 63.800 2.390 1.00 12.51 152 VAL B CA 1
ATOM 2233 C C . VAL B 1 152 ? -16.342 64.368 3.766 1.00 21.31 152 VAL B C 1
ATOM 2234 O O . VAL B 1 152 ? -15.323 63.981 4.330 1.00 18.17 152 VAL B O 1
ATOM 2238 N N . VAL B 1 153 ? -17.126 65.292 4.301 1.00 18.48 153 VAL B N 1
ATOM 2239 C CA . VAL B 1 153 ? -16.757 65.904 5.582 1.00 21.22 153 VAL B CA 1
ATOM 2240 C C . VAL B 1 153 ? -17.703 65.457 6.714 1.00 24.15 153 VAL B C 1
ATOM 2241 O O . VAL B 1 153 ? -17.392 65.620 7.881 1.00 21.12 153 VAL B O 1
ATOM 2245 N N . ALA B 1 154 ? -18.853 64.906 6.359 1.00 19.05 154 ALA B N 1
ATOM 2246 C CA . ALA B 1 154 ? -19.789 64.346 7.350 1.00 19.31 154 ALA B CA 1
ATOM 2247 C C . ALA B 1 154 ? -20.714 63.384 6.681 1.00 31.21 154 ALA B C 1
ATOM 2248 O O . ALA B 1 154 ? -20.888 63.407 5.443 1.00 23.06 154 ALA B O 1
ATOM 2250 N N . ARG B 1 155 ? -21.311 62.511 7.481 1.00 22.41 155 ARG B N 1
ATOM 2251 C CA . ARG B 1 155 ? -22.236 61.569 6.897 1.00 24.29 155 ARG B CA 1
ATOM 2252 C C . ARG B 1 155 ? -23.421 61.473 7.800 1.00 35.01 155 ARG B C 1
ATOM 2253 O O . ARG B 1 155 ? -23.342 61.820 8.957 1.00 23.72 155 ARG B O 1
ATOM 2261 N N . ASN B 1 156 ? -24.537 61.027 7.260 1.00 28.85 156 ASN B N 1
ATOM 2262 C CA . ASN B 1 156 ? -25.611 60.613 8.117 1.00 25.59 156 ASN B CA 1
ATOM 2263 C C . ASN B 1 156 ? -25.998 59.216 7.839 1.00 59.24 156 ASN B C 1
ATOM 2264 O O . ASN B 1 156 ? -26.224 58.819 6.634 1.00 33.25 156 ASN B O 1
ATOM 2269 N N . HIS B 1 157 ? -26.199 58.605 9.017 1.00 60.26 157 HIS B N 1
ATOM 2270 C CA . HIS B 1 157 ? -26.395 57.209 9.355 1.00 77.27 157 HIS B CA 1
ATOM 2271 C C . HIS B 1 157 ? -27.856 56.895 9.653 1.00 61.23 157 HIS B C 1
ATOM 2272 O O . HIS B 1 157 ? -28.295 57.037 10.795 1.00 62.61 157 HIS B O 1
ATOM 2279 N N . ALA B 1 158 ? -28.591 56.437 8.652 1.00 43.00 158 ALA B N 1
ATOM 2280 C CA . ALA B 1 158 ? -29.963 56.027 8.833 1.00 51.04 158 ALA B CA 1
ATOM 2281 C C . ALA B 1 158 ? -30.040 54.524 9.208 1.00 49.57 158 ALA B C 1
ATOM 2282 O O . ALA B 1 158 ? -29.028 53.820 9.158 1.00 44.45 158 ALA B O 1
ATOM 2284 N N . GLU B 1 159 ? -31.218 54.033 9.588 1.00 57.21 159 GLU B N 1
ATOM 2285 C CA . GLU B 1 159 ? -31.337 52.623 9.998 1.00 56.67 159 GLU B CA 1
ATOM 2286 C C . GLU B 1 159 ? -31.737 51.669 8.881 1.00 43.24 159 GLU B C 1
ATOM 2287 O O . GLU B 1 159 ? -32.749 51.873 8.212 1.00 54.42 159 GLU B O 1
ATOM 2293 N N . GLU B 1 160 ? -30.903 50.648 8.686 1.00 51.47 160 GLU B N 1
ATOM 2294 C CA . GLU B 1 160 ? -31.110 49.490 7.777 1.00 81.75 160 GLU B CA 1
ATOM 2295 C C . GLU B 1 160 ? -31.738 49.688 6.378 1.00 86.44 160 GLU B C 1
ATOM 2296 O O . GLU B 1 160 ? -32.618 48.921 5.981 1.00 71.25 160 GLU B O 1
ATOM 2302 N N . CYS B 1 161 ? -31.225 50.641 5.604 1.00 95.10 161 CYS B N 1
ATOM 2303 C CA . CYS B 1 161 ? -31.938 51.128 4.419 1.00 54.20 161 CYS B CA 1
ATOM 2304 C C . CYS B 1 161 ? -31.747 50.446 3.049 1.00 62.98 161 CYS B C 1
ATOM 2305 O O . CYS B 1 161 ? -30.759 50.665 2.297 1.00 44.54 161 CYS B O 1
ATOM 2308 N N . THR B 1 162 ? -32.749 49.633 2.738 1.00 43.58 162 THR B N 1
ATOM 2309 C CA . THR B 1 162 ? -32.913 49.048 1.427 1.00 45.91 162 THR B CA 1
ATOM 2310 C C . THR B 1 162 ? -32.930 50.140 0.355 1.00 28.65 162 THR B C 1
ATOM 2311 O O . THR B 1 162 ? -33.531 51.188 0.511 1.00 33.47 162 THR B O 1
ATOM 2315 N N . PRO B 1 163 ? -32.250 49.877 -0.747 1.00 27.31 163 PRO B N 1
ATOM 2316 C CA . PRO B 1 163 ? -31.962 50.906 -1.743 1.00 21.60 163 PRO B CA 1
ATOM 2317 C C . PRO B 1 163 ? -33.096 51.191 -2.691 1.00 23.15 163 PRO B C 1
ATOM 2318 O O . PRO B 1 163 ? -33.911 50.333 -2.945 1.00 25.34 163 PRO B O 1
ATOM 2322 N N . LEU B 1 164 ? -33.150 52.417 -3.188 1.00 23.27 164 LEU B N 1
ATOM 2323 C CA . LEU B 1 164 ? -33.937 52.718 -4.356 1.00 19.28 164 LEU B CA 1
ATOM 2324 C C . LEU B 1 164 ? -32.988 52.599 -5.562 1.00 21.72 164 LEU B C 1
ATOM 2325 O O . LEU B 1 164 ? -31.941 53.265 -5.629 1.00 24.34 164 LEU B O 1
ATOM 2330 N N . ILE B 1 165 ? -33.383 51.782 -6.520 1.00 20.65 165 ILE B N 1
ATOM 2331 C CA . ILE B 1 165 ? -32.570 51.479 -7.677 1.00 19.46 165 ILE B CA 1
ATOM 2332 C C . ILE B 1 165 ? -33.336 51.904 -8.928 1.00 32.06 165 ILE B C 1
ATOM 2333 O O . ILE B 1 165 ? -34.560 51.958 -8.936 1.00 21.44 165 ILE B O 1
ATOM 2338 N N . TYR B 1 166 ? -32.620 52.263 -9.974 1.00 18.81 166 TYR B N 1
ATOM 2339 C CA . TYR B 1 166 ? -33.273 52.556 -11.231 1.00 18.12 166 TYR B CA 1
ATOM 2340 C C . TYR B 1 166 ? -32.759 51.585 -12.277 1.00 27.41 166 TYR B C 1
ATOM 2341 O O . TYR B 1 166 ? -31.558 51.344 -12.380 1.00 20.86 166 TYR B O 1
ATOM 2350 N N . HIS B 1 167 ? -33.674 50.984 -13.027 1.00 21.41 167 HIS B N 1
ATOM 2351 C CA . HIS B 1 167 ? -33.314 49.966 -13.991 1.00 24.12 167 HIS B CA 1
ATOM 2352 C C . HIS B 1 167 ? -34.401 49.861 -15.069 1.00 31.61 167 HIS B C 1
ATOM 2353 O O . HIS B 1 167 ? -35.588 49.794 -14.765 1.00 23.32 167 HIS B O 1
ATOM 2360 N N . ARG B 1 168 ? -34.006 49.898 -16.330 1.00 26.48 168 ARG B N 1
ATOM 2361 C CA . ARG B 1 168 ? -34.988 49.823 -17.415 1.00 27.07 168 ARG B CA 1
ATOM 2362 C C . ARG B 1 168 ? -36.128 50.771 -17.170 1.00 34.48 168 ARG B C 1
ATOM 2363 O O . ARG B 1 168 ? -37.291 50.397 -17.249 1.00 31.53 168 ARG B O 1
ATOM 2371 N N . ARG B 1 169 ? -35.776 52.009 -16.841 1.00 30.43 169 ARG B N 1
ATOM 2372 C CA . ARG B 1 169 ? -36.737 53.106 -16.783 1.00 37.54 169 ARG B CA 1
ATOM 2373 C C . ARG B 1 169 ? -37.798 52.921 -15.698 1.00 29.03 169 ARG B C 1
ATOM 2374 O O . ARG B 1 169 ? -38.824 53.566 -15.738 1.00 32.72 169 ARG B O 1
ATOM 2382 N N . GLN B 1 170 ? -37.530 52.065 -14.722 1.00 26.92 170 GLN B N 1
ATOM 2383 C CA . GLN B 1 170 ? -38.433 51.906 -13.561 1.00 27.20 170 GLN B CA 1
ATOM 2384 C C . GLN B 1 170 ? -37.664 51.875 -12.266 1.00 30.27 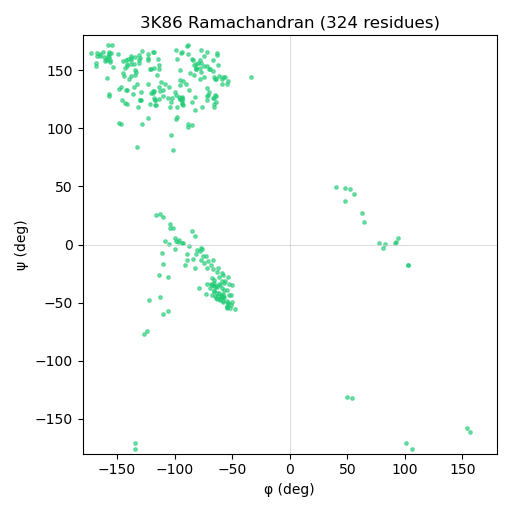170 GLN B C 1
ATOM 2385 O O . GLN B 1 170 ? -36.493 51.426 -12.229 1.00 22.92 170 GLN B O 1
ATOM 2391 N N . TYR B 1 171 ? -38.307 52.340 -11.202 1.00 21.81 171 TYR B N 1
ATOM 2392 C CA . TYR B 1 171 ? -37.754 52.181 -9.858 1.00 20.79 171 TYR B CA 1
ATOM 2393 C C . TYR B 1 171 ? -37.774 50.728 -9.410 1.00 29.31 171 TYR B C 1
ATOM 2394 O O . TYR B 1 171 ? -38.633 49.947 -9.819 1.00 32.34 171 TYR B O 1
ATOM 2403 N N . ALA B 1 172 ? -36.838 50.364 -8.556 1.00 23.77 172 ALA B N 1
ATOM 2404 C CA . ALA B 1 172 ? -36.802 49.012 -8.021 1.00 26.21 172 ALA B CA 1
ATOM 2405 C C . ALA B 1 172 ? -36.104 49.061 -6.709 1.00 24.88 172 ALA B C 1
ATOM 2406 O O . ALA B 1 172 ? -35.490 50.078 -6.359 1.00 23.67 172 ALA B O 1
ATOM 2408 N N . THR B 1 173 ? -36.138 47.943 -6.003 1.00 24.97 173 THR B N 1
ATOM 2409 C CA . THR B 1 173 ? -35.348 47.802 -4.820 1.00 22.26 173 THR B CA 1
ATOM 2410 C C . THR B 1 173 ? -34.719 46.451 -4.918 1.00 21.46 173 THR B C 1
ATOM 2411 O O . THR B 1 173 ? -34.843 45.813 -5.958 1.00 26.61 173 THR B O 1
ATOM 2415 N N . THR B 1 174 ? -33.990 46.039 -3.881 1.00 21.76 174 THR B N 1
ATOM 2416 C CA . THR B 1 174 ? -33.227 44.803 -3.939 1.00 24.79 174 THR B CA 1
ATOM 2417 C C . THR B 1 174 ? -33.978 43.612 -3.353 1.00 36.36 174 THR B C 1
ATOM 2418 O O . THR B 1 174 ? -34.776 43.763 -2.442 1.00 28.99 174 THR B O 1
ATOM 2422 N N . ARG B 1 175 ? -33.693 42.428 -3.875 1.00 27.71 175 ARG B N 1
ATOM 2423 C CA . ARG B 1 175 ? -34.037 41.166 -3.200 1.00 38.63 175 ARG B CA 1
ATOM 2424 C C . ARG B 1 175 ? -32.803 40.265 -3.178 1.00 42.97 175 ARG B C 1
ATOM 2425 O O . ARG B 1 175 ? -31.855 40.512 -3.910 1.00 33.24 175 ARG B O 1
ATOM 2433 N N . SER B 1 176 ? -32.784 39.237 -2.336 1.00 35.93 176 SER B N 1
ATOM 2434 C CA . SER B 1 176 ? -31.630 38.344 -2.334 1.00 46.61 176 SER B CA 1
ATOM 2435 C C . SER B 1 176 ? -31.656 37.449 -3.563 1.00 38.76 176 SER B C 1
ATOM 2436 O O . SER B 1 176 ? -32.694 37.309 -4.231 1.00 36.18 176 SER B O 1
ATOM 2439 N N . LEU B 1 177 ? -30.497 36.868 -3.877 1.00 37.98 177 LEU B N 1
ATOM 2440 C CA . LEU B 1 177 ? -30.339 36.116 -5.122 1.00 41.06 177 LEU B CA 1
ATOM 2441 C C . LEU B 1 177 ? -31.230 34.863 -5.230 1.00 62.26 177 LEU B C 1
ATOM 2442 O O . LEU B 1 177 ? -31.047 33.892 -4.498 1.00 55.31 177 LEU B O 1
#

CATH classification: 2.30.110.10

Radius of gyration: 18.81 Å; Cα contacts (8 Å, |Δi|>4): 886; chains: 2; bounding box: 45×52×44 Å

GO terms:
  GO:0016646 oxidoreductase activity, acting on the CH-NH group of donors, NAD or NADP as acceptor (F, IDA)
  GO:0042803 protein homodimerization activity (F, IDA)

Foldseek 3Di:
DDDDDPVVVVVVVLAPKFFKKKKWFAAPLGTFIAIFRQKAWDDVVLGKIKTKDFCPDPRNVSCVVLQKIKIFGAFQVCVVLNCVRHCNVNDPGVVSPPDPLWDDDPSRITFRQAGQKMFIWGFDDWDDDPRIIITMTGGDDMHGHPDGWTFMRHNRDTDTDDDD/DDDDDPVVVVVVVLAPKFFWKKKWFAAPLGTAIAIFRAKDWDDVVLTKIKGKDFPPDPRPVVCVVRQWIKIFRAFQPPVVLNCVRNCNVVPDRVVSQVDVCFDDDPSRITFRQQGQKMFIWGWDDWDDDPRIIITMTGGDDMHHHPPGWTFMRHNRDTDTDDDD

Organism: Burkholderia cepacia (NCBI:txid292)

Solvent-accessible surface area: 13310 Å² total; per-residue (Å²): 153,160,54,22,65,32,152,45,3,104,47,0,41,20,48,9,3,41,13,4,0,0,0,0,0,47,35,127,116,23,42,0,0,28,32,7,46,14,9,8,28,3,5,40,165,54,5,3,0,0,0,5,5,36,101,176,38,124,1,0,40,36,0,67,60,18,25,20,0,0,0,0,13,2,10,23,75,16,22,106,21,2,62,26,6,63,32,84,68,92,46,76,21,114,116,35,23,102,75,168,14,18,77,91,68,44,20,27,0,10,0,17,57,63,0,6,0,0,0,0,0,32,36,54,74,57,28,83,25,39,47,38,0,0,0,3,0,43,0,16,14,57,41,38,24,166,130,45,51,6,1,3,82,19,63,154,125,45,10,1,10,117,90,97,152,155,53,22,60,12,137,49,2,118,39,0,46,22,53,8,3,37,14,10,0,0,0,0,0,46,30,130,119,27,44,0,0,25,46,6,64,8,14,9,33,3,6,44,187,48,4,2,1,0,0,5,3,56,83,179,35,154,2,0,35,29,0,54,62,18,25,23,0,0,0,0,13,2,15,22,76,17,22,112,20,3,67,34,6,59,31,84,66,96,39,86,35,124,108,33,19,68,79,179,21,19,96,86,65,40,21,28,0,9,0,23,47,68,0,3,1,0,0,0,0,32,34,62,64,61,34,79,28,35,46,37,0,0,0,3,0,43,0,15,15,25,21,112,15,163,151,15,71,6,1,2,86,21,80,162,123,47,8,4,18,115,94,103